Protein AF-A0A0D9ZX09-F1 (afdb_monomer)

Structure (mmCIF, N/CA/C/O backbone):
data_AF-A0A0D9ZX09-F1
#
_entry.id   AF-A0A0D9ZX09-F1
#
loop_
_atom_site.group_PDB
_atom_site.id
_atom_site.type_symbol
_atom_site.label_atom_id
_atom_site.label_alt_id
_atom_site.label_comp_id
_atom_site.label_asym_id
_atom_site.label_entity_id
_atom_site.label_seq_id
_atom_site.pdbx_PDB_ins_code
_atom_site.Cartn_x
_atom_site.Cartn_y
_atom_site.Cartn_z
_atom_site.occupancy
_atom_site.B_iso_or_equiv
_atom_site.auth_seq_id
_atom_site.auth_comp_id
_atom_site.auth_asym_id
_atom_site.auth_atom_id
_atom_site.pdbx_PDB_model_num
ATOM 1 N N . MET A 1 1 ? -7.586 -0.589 97.002 1.00 37.19 1 MET A N 1
ATOM 2 C CA . MET A 1 1 ? -7.576 -1.689 96.015 1.00 37.19 1 MET A CA 1
ATOM 3 C C . MET A 1 1 ? -9.014 -2.002 95.659 1.00 37.19 1 MET A C 1
ATOM 5 O O . MET A 1 1 ? -9.739 -2.588 96.456 1.00 37.19 1 MET A O 1
ATOM 9 N N . ASP A 1 2 ? -9.414 -1.482 94.508 1.00 42.62 2 ASP A N 1
ATOM 10 C CA . ASP A 1 2 ? -10.769 -1.413 93.976 1.00 42.62 2 ASP A CA 1
ATOM 11 C C . ASP A 1 2 ? -11.364 -2.776 93.611 1.00 42.62 2 ASP A C 1
ATOM 13 O O . ASP A 1 2 ? -10.710 -3.622 93.003 1.00 42.62 2 ASP A O 1
ATOM 17 N N . LYS A 1 3 ? -12.649 -2.958 93.926 1.00 41.53 3 LYS A N 1
ATOM 18 C CA . LYS A 1 3 ? -13.499 -4.008 93.354 1.00 41.53 3 LYS A CA 1
ATOM 19 C C . LYS A 1 3 ? -14.731 -3.358 92.722 1.00 41.53 3 LYS A C 1
ATOM 21 O O . LYS A 1 3 ? -15.773 -3.236 93.357 1.00 41.53 3 LYS A O 1
ATOM 26 N N . LEU A 1 4 ? -14.610 -2.964 91.456 1.00 42.75 4 LEU A N 1
ATOM 27 C CA . LEU A 1 4 ? -15.751 -2.734 90.567 1.00 42.75 4 LEU A CA 1
ATOM 28 C C . LEU A 1 4 ? -16.219 -4.099 90.046 1.00 42.75 4 LEU A C 1
ATOM 30 O O . LEU A 1 4 ? -15.660 -4.635 89.092 1.00 42.75 4 LEU A O 1
ATOM 34 N N . GLN A 1 5 ? -17.222 -4.692 90.697 1.00 43.47 5 GLN A N 1
ATOM 35 C CA . GLN A 1 5 ? -17.946 -5.825 90.121 1.00 43.47 5 GLN A CA 1
ATOM 36 C C . GLN A 1 5 ? -19.036 -5.308 89.181 1.00 43.47 5 GLN A C 1
ATOM 38 O O . GLN A 1 5 ? -20.040 -4.739 89.609 1.00 43.47 5 GLN A O 1
ATOM 43 N N . VAL A 1 6 ? -18.817 -5.530 87.885 1.00 47.19 6 VAL A N 1
ATOM 44 C CA . VAL A 1 6 ? -19.802 -5.349 86.818 1.00 47.19 6 VAL A CA 1
ATOM 45 C C . VAL A 1 6 ? -20.937 -6.347 87.048 1.00 47.19 6 VAL A C 1
ATOM 47 O O . VAL A 1 6 ? -20.773 -7.558 86.909 1.00 47.19 6 VAL A O 1
ATOM 50 N N . LYS A 1 7 ? -22.086 -5.814 87.461 1.00 48.25 7 LYS A N 1
ATOM 51 C CA . LYS A 1 7 ? -23.339 -6.540 87.670 1.00 48.25 7 LYS A CA 1
ATOM 52 C C . LYS A 1 7 ? -23.818 -7.074 86.317 1.00 48.25 7 LYS A C 1
ATOM 54 O O . LYS A 1 7 ? -23.968 -6.304 85.370 1.00 48.25 7 LYS A O 1
ATOM 59 N N . GLY A 1 8 ? -24.018 -8.388 86.235 1.00 49.16 8 GLY A N 1
ATOM 60 C CA . GLY A 1 8 ? -24.456 -9.082 85.027 1.00 49.16 8 GLY A CA 1
ATOM 61 C C . GLY A 1 8 ? -25.730 -8.475 84.439 1.00 49.16 8 GLY A C 1
ATOM 62 O O . GLY A 1 8 ? -26.740 -8.321 85.127 1.00 49.16 8 GLY A O 1
ATOM 63 N N . LEU A 1 9 ? -25.669 -8.135 83.151 1.00 47.84 9 LEU A N 1
ATOM 64 C CA . LEU A 1 9 ? -26.830 -7.782 82.344 1.00 47.84 9 LEU A CA 1
ATOM 65 C C . LEU A 1 9 ? -27.690 -9.038 82.168 1.00 47.84 9 LEU A C 1
ATOM 67 O O . LEU A 1 9 ? -27.346 -9.952 81.421 1.00 47.84 9 LEU A O 1
ATOM 71 N N . ASN A 1 10 ? -28.794 -9.081 82.912 1.00 49.94 10 ASN A N 1
ATOM 72 C CA . ASN A 1 10 ? -29.813 -10.121 82.835 1.00 49.94 10 ASN A CA 1
ATOM 73 C C . ASN A 1 10 ? -30.304 -10.315 81.392 1.00 49.94 10 ASN A C 1
ATOM 75 O O . ASN A 1 10 ? -30.719 -9.364 80.728 1.00 49.94 10 ASN A O 1
ATOM 79 N N . HIS A 1 11 ? -30.344 -11.574 80.952 1.00 50.34 11 HIS A N 1
ATOM 80 C CA . HIS A 1 11 ? -30.822 -12.004 79.632 1.00 50.34 11 HIS A CA 1
ATOM 81 C C . HIS A 1 11 ? -32.266 -11.544 79.323 1.00 50.34 11 HIS A C 1
ATOM 83 O O . HIS A 1 11 ? -32.613 -11.339 78.165 1.00 50.34 11 HIS A O 1
ATOM 89 N N . GLY A 1 12 ? -33.084 -11.280 80.351 1.00 50.56 12 GLY A N 1
ATOM 90 C CA . GLY A 1 12 ? -34.458 -10.780 80.201 1.00 50.56 12 GLY A CA 1
ATOM 91 C C . GLY A 1 12 ? -34.588 -9.311 79.770 1.00 50.56 12 GLY A C 1
ATOM 92 O O . GLY A 1 12 ? -35.618 -8.930 79.226 1.00 50.56 12 GLY A O 1
ATOM 93 N N . GLY A 1 13 ? -33.559 -8.475 79.956 1.00 50.00 13 GLY A N 1
ATOM 94 C CA . GLY A 1 13 ? -33.614 -7.063 79.542 1.00 50.00 13 GLY A CA 1
ATOM 95 C C . GLY A 1 13 ? -33.462 -6.861 78.030 1.00 50.00 13 GLY A C 1
ATOM 96 O O . GLY A 1 13 ? -34.007 -5.915 77.467 1.00 50.00 13 GLY A O 1
ATOM 97 N N . ILE A 1 14 ? -32.749 -7.774 77.364 1.00 53.91 14 ILE A N 1
ATOM 98 C CA . ILE A 1 14 ? -32.480 -7.713 75.919 1.00 53.91 14 ILE A CA 1
ATOM 99 C C . ILE A 1 14 ? -33.697 -8.204 75.119 1.00 53.91 14 ILE A C 1
ATOM 101 O O . ILE A 1 14 ? -33.999 -7.647 74.065 1.00 53.91 14 ILE A O 1
ATOM 105 N N . GLU A 1 15 ? -34.432 -9.191 75.638 1.00 51.75 15 GLU A N 1
ATOM 106 C CA . GLU A 1 15 ? -35.683 -9.687 75.044 1.00 51.75 15 GLU A CA 1
ATOM 107 C C . GLU A 1 15 ? -36.818 -8.652 75.159 1.00 51.75 15 GLU A C 1
ATOM 109 O O . GLU A 1 15 ? -37.451 -8.335 74.154 1.00 51.75 15 GLU A O 1
ATOM 114 N N . SER A 1 16 ? -37.000 -8.003 76.319 1.00 55.34 16 SER A N 1
ATOM 115 C CA . SER A 1 16 ? -38.011 -6.937 76.461 1.00 55.34 16 SER A CA 1
ATOM 116 C C . SER A 1 16 ? -37.705 -5.691 75.620 1.00 55.34 16 SER A C 1
ATOM 118 O O . SER A 1 16 ? -38.622 -5.077 75.076 1.00 55.34 16 SER A O 1
ATOM 120 N N . ALA A 1 17 ? -36.428 -5.324 75.452 1.00 55.75 17 ALA A N 1
ATOM 121 C CA . ALA A 1 17 ? -36.039 -4.219 74.570 1.00 55.75 17 ALA A CA 1
ATOM 122 C C . ALA A 1 17 ? -36.256 -4.554 73.081 1.00 55.75 17 ALA A C 1
ATOM 124 O O . ALA A 1 17 ? -36.675 -3.690 72.310 1.00 55.75 17 ALA A O 1
ATOM 125 N N . LYS A 1 18 ? -36.031 -5.813 72.674 1.00 55.97 18 LYS A N 1
ATOM 126 C CA . LYS A 1 18 ? -36.365 -6.302 71.326 1.00 55.97 18 LYS A CA 1
ATOM 127 C C . LYS A 1 18 ? -37.870 -6.304 71.070 1.00 55.97 18 LYS A C 1
ATOM 129 O O . LYS A 1 18 ? -38.286 -5.919 69.981 1.00 55.97 18 LYS A O 1
ATOM 134 N N . GLN A 1 19 ? -38.677 -6.696 72.054 1.00 59.50 19 GLN A N 1
ATOM 135 C CA . GLN A 1 19 ? -40.132 -6.754 71.916 1.00 59.50 19 GLN A CA 1
ATOM 136 C C . GLN A 1 19 ? -40.760 -5.351 71.837 1.00 59.50 19 GLN A C 1
ATOM 138 O O . GLN A 1 19 ? -41.575 -5.105 70.951 1.00 59.50 19 GLN A O 1
ATOM 143 N N . ALA A 1 20 ? -40.271 -4.386 72.625 1.00 57.66 20 ALA A N 1
ATOM 144 C CA . ALA A 1 20 ? -40.688 -2.980 72.536 1.00 57.66 20 ALA A CA 1
ATOM 145 C C . ALA A 1 20 ? -40.271 -2.295 71.211 1.00 57.66 20 ALA A C 1
ATOM 147 O O . ALA A 1 20 ? -40.995 -1.457 70.667 1.00 57.66 20 ALA A O 1
ATOM 148 N N . LEU A 1 21 ? -39.120 -2.670 70.639 1.00 53.69 21 LEU A N 1
ATOM 149 C CA . LEU A 1 21 ? -38.695 -2.202 69.310 1.00 53.69 21 LEU A CA 1
ATOM 150 C C . LEU A 1 21 ? -39.491 -2.843 68.160 1.00 53.69 21 LEU A C 1
ATOM 152 O O . LEU A 1 21 ? -39.609 -2.243 67.093 1.00 53.69 21 LEU A O 1
ATOM 156 N N . ASN A 1 22 ? -40.052 -4.035 68.372 1.00 54.41 22 ASN A N 1
ATOM 157 C CA . ASN A 1 22 ? -40.894 -4.718 67.390 1.00 54.41 22 ASN A CA 1
ATOM 158 C C . ASN A 1 22 ? -42.343 -4.188 67.404 1.00 54.41 22 ASN A C 1
ATOM 160 O O . ASN A 1 22 ? -42.965 -4.082 66.351 1.00 54.41 22 ASN A O 1
ATOM 164 N N . GLU A 1 23 ? -42.859 -3.796 68.576 1.00 56.72 23 GLU A N 1
ATOM 165 C CA . GLU A 1 23 ? -44.207 -3.222 68.742 1.00 56.72 23 GLU A CA 1
ATOM 166 C C . GLU A 1 23 ? -44.304 -1.739 68.350 1.00 56.72 23 GLU A C 1
ATOM 168 O O . GLU A 1 23 ? -45.370 -1.273 67.959 1.00 56.72 23 GLU A O 1
ATOM 173 N N . SER A 1 24 ? -43.197 -0.991 68.383 1.00 59.75 24 SER A N 1
ATOM 174 C CA . SER A 1 24 ? -43.194 0.451 68.086 1.00 59.75 24 SER A CA 1
ATOM 175 C C . SER A 1 24 ? -43.357 0.804 66.599 1.00 59.75 24 SER A C 1
ATOM 177 O O . SER A 1 24 ? -43.343 1.981 66.250 1.00 59.75 24 SER A O 1
ATOM 179 N N . GLY A 1 25 ? -43.494 -0.175 65.695 1.00 59.91 25 GLY A N 1
ATOM 180 C CA . GLY A 1 25 ? -43.680 0.053 64.251 1.00 59.91 25 GLY A CA 1
ATOM 181 C C . GLY A 1 25 ? -42.451 0.624 63.524 1.00 59.91 25 GLY A C 1
ATOM 182 O O . GLY A 1 25 ? -42.341 0.494 62.306 1.00 59.91 25 GLY A O 1
ATOM 183 N N . VAL A 1 26 ? -41.473 1.153 64.266 1.00 61.72 26 VAL A N 1
ATOM 184 C CA . VAL A 1 26 ? -40.233 1.767 63.768 1.00 61.72 26 VAL A CA 1
ATOM 185 C C . VAL A 1 26 ? -39.399 0.776 62.955 1.00 61.72 26 VAL A C 1
ATOM 187 O O . VAL A 1 26 ? -38.804 1.145 61.946 1.00 61.72 26 VAL A O 1
ATOM 190 N N . PHE A 1 27 ? -39.382 -0.506 63.335 1.00 58.38 27 PHE A N 1
ATOM 191 C CA . PHE A 1 27 ? -38.674 -1.534 62.567 1.00 58.38 27 PHE A CA 1
ATOM 192 C C . PHE A 1 27 ? -39.329 -1.792 61.202 1.00 58.38 27 PHE A C 1
ATOM 194 O O . PHE A 1 27 ? -38.632 -2.003 60.209 1.00 58.38 27 PHE A O 1
ATOM 201 N N . LEU A 1 28 ? -40.663 -1.740 61.130 1.00 59.84 28 LEU A N 1
ATOM 202 C CA . LEU A 1 28 ? -41.409 -1.907 59.884 1.00 59.84 28 LEU A CA 1
ATOM 203 C C . LEU A 1 28 ? -41.271 -0.666 58.989 1.00 59.84 28 LEU A C 1
ATOM 205 O O . LEU A 1 28 ? -41.074 -0.813 57.784 1.00 59.84 28 LEU A O 1
ATOM 209 N N . GLU A 1 29 ? -41.272 0.537 59.572 1.00 65.06 29 GLU A N 1
ATOM 210 C CA . GLU A 1 29 ? -40.985 1.785 58.854 1.00 65.06 29 GLU A CA 1
ATOM 211 C C . GLU A 1 29 ? -39.554 1.836 58.320 1.00 65.06 29 GLU A C 1
ATOM 213 O O . GLU A 1 29 ? -39.359 2.151 57.150 1.00 65.06 29 GLU A O 1
ATOM 218 N N . LEU A 1 30 ? -38.552 1.452 59.115 1.00 61.25 30 LEU A N 1
ATOM 219 C CA . LEU A 1 30 ? -37.161 1.378 58.658 1.00 61.25 30 LEU A CA 1
ATOM 220 C C . LEU A 1 30 ? -36.999 0.359 57.525 1.00 61.25 30 LEU A C 1
ATOM 222 O O . LEU A 1 30 ? -36.297 0.622 56.548 1.00 61.25 30 LEU A O 1
ATOM 226 N N . LYS A 1 31 ? -37.678 -0.790 57.610 1.00 66.81 31 LYS A N 1
ATOM 227 C CA . LYS A 1 31 ? -37.649 -1.824 56.566 1.00 66.81 31 LYS A CA 1
ATOM 228 C C . LYS A 1 31 ? -38.368 -1.367 55.289 1.00 66.81 31 LYS A C 1
ATOM 230 O O . LYS A 1 31 ? -37.868 -1.625 54.195 1.00 66.81 31 LYS A O 1
ATOM 235 N N . ASN A 1 32 ? -39.483 -0.646 55.409 1.00 69.88 32 ASN A N 1
ATOM 236 C CA . ASN A 1 32 ? -40.203 -0.053 54.278 1.00 69.88 32 ASN A CA 1
ATOM 237 C C . ASN A 1 32 ? -39.438 1.113 53.645 1.00 69.88 32 ASN A C 1
ATOM 239 O O . ASN A 1 32 ? -39.351 1.176 52.422 1.00 69.88 32 ASN A O 1
ATOM 243 N N . ALA A 1 33 ? -38.811 1.980 54.441 1.00 63.50 33 ALA A N 1
ATOM 244 C CA . ALA A 1 33 ? -37.951 3.057 53.959 1.00 63.50 33 ALA A CA 1
ATOM 245 C C . ALA A 1 33 ? -36.731 2.498 53.208 1.00 63.50 33 ALA A C 1
ATOM 247 O O . ALA A 1 33 ? -36.421 2.953 52.107 1.00 63.50 33 ALA A O 1
ATOM 248 N N . LEU A 1 34 ? -36.095 1.445 53.738 1.00 61.50 34 LEU A N 1
ATOM 249 C CA . LEU A 1 34 ? -34.995 0.748 53.067 1.00 61.50 34 LEU A CA 1
ATOM 250 C C . LEU A 1 34 ? -35.451 0.078 51.757 1.00 61.50 34 LEU A C 1
ATOM 252 O O . LEU A 1 34 ? -34.730 0.118 50.758 1.00 61.50 34 LEU A O 1
ATOM 256 N N . ASN A 1 35 ? -36.656 -0.499 51.731 1.00 61.09 35 ASN A N 1
ATOM 257 C CA . ASN A 1 35 ? -37.248 -1.087 50.526 1.00 61.09 35 ASN A CA 1
ATOM 258 C C . ASN A 1 35 ? -37.715 -0.044 49.498 1.00 61.09 35 ASN A C 1
ATOM 260 O O . ASN A 1 35 ? -37.664 -0.343 48.311 1.00 61.09 35 ASN A O 1
ATOM 264 N N . LEU A 1 36 ? -38.107 1.170 49.902 1.00 62.12 36 LEU A N 1
ATOM 265 C CA . LEU A 1 36 ? -38.391 2.283 48.983 1.00 62.12 36 LEU A CA 1
ATOM 266 C C . LEU A 1 36 ? -37.107 2.877 48.389 1.00 62.12 36 LEU A C 1
ATOM 268 O O . LEU A 1 36 ? -37.083 3.278 47.227 1.00 62.12 36 LEU A O 1
ATOM 272 N N 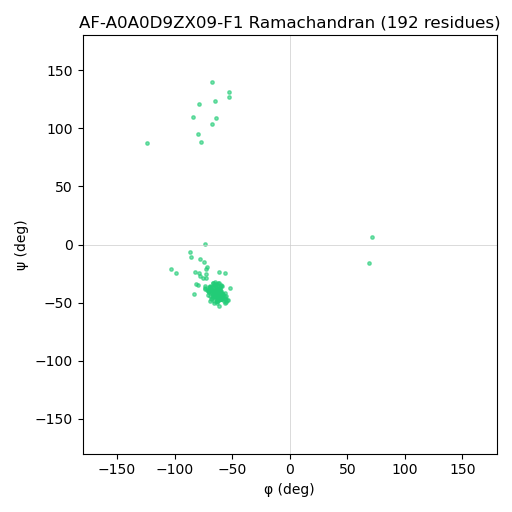. TRP A 1 37 ? -36.024 2.920 49.169 1.00 53.50 37 TRP A N 1
ATOM 273 C CA . TRP A 1 37 ? -34.737 3.457 48.723 1.00 53.50 37 TRP A CA 1
ATOM 274 C C . TRP A 1 37 ? -33.946 2.487 47.837 1.00 53.50 37 TRP A C 1
ATOM 276 O O . TRP A 1 37 ? -33.177 2.933 46.982 1.00 53.50 37 TRP A O 1
ATOM 286 N N . ARG A 1 38 ? -34.136 1.168 47.986 1.00 54.81 38 ARG A N 1
ATOM 287 C CA . ARG A 1 38 ? -33.474 0.138 4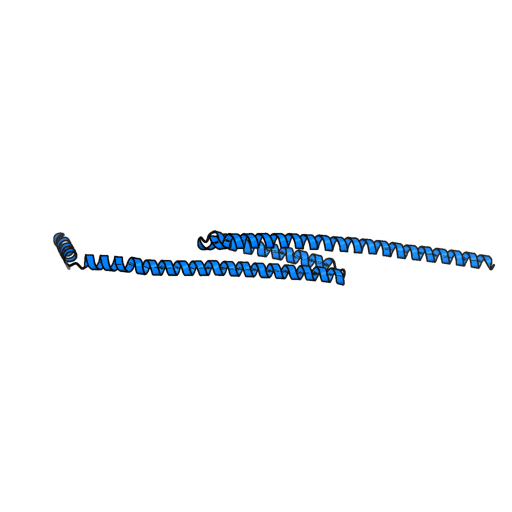7.159 1.00 54.81 38 ARG A CA 1
ATOM 288 C C . ARG A 1 38 ? -33.715 0.310 45.648 1.00 54.81 38 ARG A C 1
ATOM 290 O O . ARG A 1 38 ? -32.729 0.340 44.923 1.00 54.81 38 ARG A O 1
ATOM 297 N N . PRO A 1 39 ? -34.950 0.479 45.143 1.00 60.53 39 PRO A N 1
ATOM 298 C CA . PRO A 1 39 ? -35.209 0.738 43.727 1.00 60.53 39 PRO A CA 1
ATOM 299 C C . PRO A 1 39 ? -34.598 2.051 43.238 1.00 60.53 39 PRO A C 1
ATOM 301 O O . PRO A 1 39 ? -34.02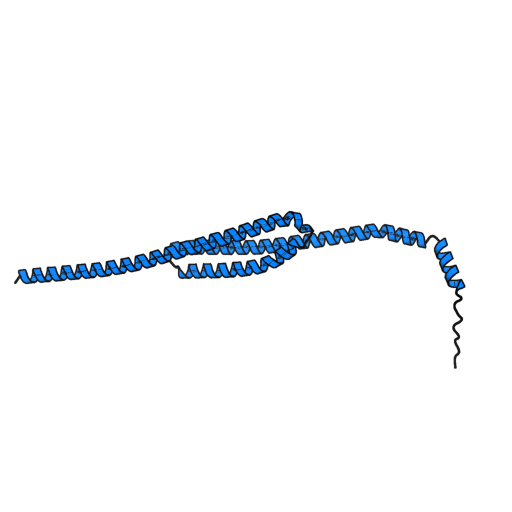5 2.093 42.160 1.00 60.53 39 PRO A O 1
ATOM 304 N N . LEU A 1 40 ? -34.664 3.121 44.036 1.00 55.00 40 LEU A N 1
ATOM 305 C CA . LEU A 1 40 ? -34.132 4.440 43.669 1.00 55.00 40 LEU A CA 1
ATOM 306 C C . LEU A 1 40 ? -32.600 4.443 43.561 1.00 55.00 40 LEU A C 1
ATOM 308 O O . LEU A 1 40 ? -32.034 5.006 42.623 1.00 55.00 40 LEU A O 1
ATOM 312 N N . THR A 1 41 ? -31.923 3.779 44.497 1.00 57.47 41 THR A N 1
ATOM 313 C CA . THR A 1 41 ? -30.465 3.587 44.471 1.00 57.47 41 THR A CA 1
ATOM 314 C C . THR A 1 41 ? -30.042 2.599 43.388 1.00 57.47 41 THR A C 1
ATOM 316 O O . THR A 1 41 ? -29.085 2.872 42.672 1.00 57.47 41 THR A O 1
ATOM 319 N N . PHE A 1 42 ? -30.792 1.516 43.179 1.00 61.12 42 PHE A N 1
ATOM 320 C CA . PHE A 1 42 ? -30.565 0.566 42.090 1.00 61.12 42 PHE A CA 1
ATOM 321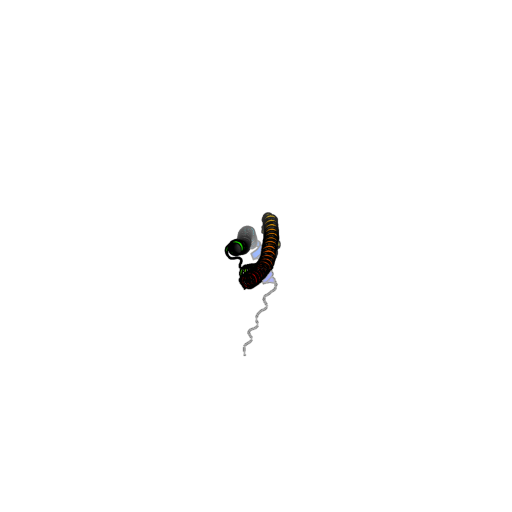 C C . PHE A 1 42 ? -30.740 1.217 40.709 1.00 61.12 42 PHE A C 1
ATOM 323 O O . PHE A 1 42 ? -29.875 1.060 39.853 1.00 61.12 42 PHE A O 1
ATOM 330 N N . CYS A 1 43 ? -31.783 2.026 40.498 1.00 59.25 43 CYS A N 1
ATOM 331 C CA . CYS A 1 43 ? -31.997 2.788 39.262 1.00 59.25 43 CYS A CA 1
ATOM 332 C C . CYS A 1 43 ? -30.886 3.825 39.019 1.00 59.25 43 CYS A C 1
ATOM 334 O O . CYS A 1 43 ? -30.407 3.964 37.896 1.00 59.25 43 CYS A O 1
ATOM 336 N N . ARG A 1 44 ? -30.413 4.525 40.063 1.00 59.31 44 ARG A N 1
ATOM 337 C CA . ARG A 1 44 ? -29.272 5.453 39.937 1.00 59.31 44 ARG A CA 1
ATOM 338 C C . ARG A 1 44 ? -27.963 4.731 39.621 1.00 59.31 44 ARG A C 1
ATOM 340 O O . ARG A 1 44 ? -27.219 5.181 38.752 1.00 59.31 44 ARG A O 1
ATOM 347 N N . LEU A 1 45 ? -27.681 3.615 40.289 1.00 60.12 45 LEU A N 1
ATOM 348 C CA . LEU A 1 45 ? -26.464 2.830 40.067 1.00 60.12 45 LEU A CA 1
ATOM 349 C C . LEU A 1 45 ? -26.454 2.198 38.671 1.00 60.12 45 LEU A C 1
ATOM 351 O O . LEU A 1 45 ? -25.467 2.330 37.955 1.00 60.12 45 LEU A O 1
ATOM 355 N N . THR A 1 46 ? -27.563 1.597 38.238 1.00 67.12 46 THR A N 1
ATOM 356 C CA . THR A 1 46 ? -27.694 1.007 36.893 1.00 67.12 46 THR A CA 1
ATOM 357 C C . THR A 1 46 ? -27.598 2.056 35.785 1.00 67.12 46 THR A C 1
ATOM 359 O O . THR A 1 46 ? -26.881 1.835 34.811 1.00 67.12 46 THR A O 1
ATOM 362 N N . SER A 1 47 ? -28.216 3.231 35.957 1.00 68.88 47 SER A N 1
ATOM 363 C CA . SER A 1 47 ? -28.085 4.347 35.010 1.00 68.88 47 SER A CA 1
ATOM 364 C C . SER A 1 47 ? -26.648 4.872 34.917 1.00 68.88 47 SER A C 1
ATOM 366 O O . SER A 1 47 ? -26.182 5.198 33.826 1.00 68.88 47 SER A O 1
ATOM 368 N N . THR A 1 48 ? -25.933 4.944 36.043 1.00 66.69 48 THR A N 1
ATOM 369 C CA . THR A 1 48 ? -24.538 5.413 36.074 1.00 66.69 48 THR A CA 1
ATOM 370 C C . THR A 1 48 ? -23.602 4.390 35.428 1.00 66.69 48 THR A C 1
ATOM 372 O O . THR A 1 48 ? -22.759 4.755 34.614 1.00 66.69 48 THR A O 1
ATOM 375 N N . ILE A 1 49 ? -23.788 3.099 35.724 1.00 73.06 49 ILE A N 1
ATOM 376 C CA . ILE A 1 49 ? -23.025 2.002 35.111 1.00 73.06 49 ILE A CA 1
ATOM 377 C C . ILE A 1 49 ? -23.242 1.977 33.593 1.00 73.06 49 ILE A C 1
ATOM 379 O O . ILE A 1 49 ? -22.277 1.874 32.841 1.00 73.06 49 ILE A O 1
ATOM 383 N N . TYR A 1 50 ? -24.484 2.129 33.126 1.00 71.69 50 TYR A N 1
ATOM 384 C CA . TYR A 1 50 ? -24.793 2.151 31.696 1.00 71.69 50 TYR A CA 1
ATOM 385 C C . TYR A 1 50 ? -24.107 3.313 30.966 1.00 71.69 50 TYR A C 1
ATOM 387 O O . TYR A 1 50 ? -23.537 3.110 29.894 1.00 71.69 50 TYR A O 1
ATOM 395 N N . PHE A 1 51 ? -24.123 4.512 31.559 1.00 74.88 51 PHE A N 1
ATOM 396 C CA . PHE A 1 51 ? -23.434 5.685 31.019 1.00 74.88 51 PHE A CA 1
ATOM 397 C C . PHE A 1 51 ? -21.918 5.473 30.944 1.00 74.88 51 PHE A C 1
ATOM 399 O O . PHE A 1 51 ? -21.313 5.744 29.910 1.00 74.88 51 PHE A O 1
ATOM 406 N N . ILE A 1 52 ? -21.309 4.933 32.006 1.00 75.06 52 ILE A N 1
ATOM 407 C CA . ILE A 1 52 ? -19.871 4.633 32.035 1.00 75.06 52 ILE A CA 1
ATOM 408 C C . ILE A 1 52 ? -19.501 3.641 30.925 1.00 75.06 52 ILE A C 1
ATOM 410 O O . ILE A 1 52 ? -18.545 3.882 30.188 1.00 75.06 52 ILE A O 1
ATOM 414 N N . LEU A 1 53 ? -20.266 2.559 30.765 1.00 75.06 53 LEU A N 1
ATOM 415 C CA . LEU A 1 53 ? -20.019 1.563 29.719 1.00 75.06 53 LEU A CA 1
ATOM 416 C C . LEU A 1 53 ? -20.178 2.160 28.307 1.00 75.06 53 LEU A C 1
ATOM 418 O O . LEU A 1 53 ? -19.345 1.903 27.437 1.00 75.06 53 LEU A O 1
ATOM 422 N N . PHE A 1 54 ? -21.179 3.022 28.093 1.00 77.19 54 PHE A N 1
ATOM 423 C CA . PHE A 1 54 ? -21.393 3.683 26.802 1.00 77.19 54 PHE A CA 1
ATOM 424 C C . PHE A 1 54 ? -20.213 4.592 26.434 1.00 77.19 54 PHE A C 1
ATOM 426 O O . PHE A 1 54 ? -19.700 4.532 25.315 1.00 77.19 54 PHE A O 1
ATOM 433 N N . VAL A 1 55 ? -19.733 5.385 27.397 1.00 83.69 55 VAL A N 1
ATOM 434 C CA . VAL A 1 55 ? -18.555 6.247 27.222 1.00 83.69 55 VAL A CA 1
ATOM 435 C C . VAL A 1 55 ? -17.305 5.416 26.909 1.00 83.69 55 VAL A C 1
ATOM 437 O O . VAL A 1 55 ? -16.513 5.807 26.050 1.00 83.69 55 VAL A O 1
ATOM 440 N N . GLN A 1 56 ? -17.137 4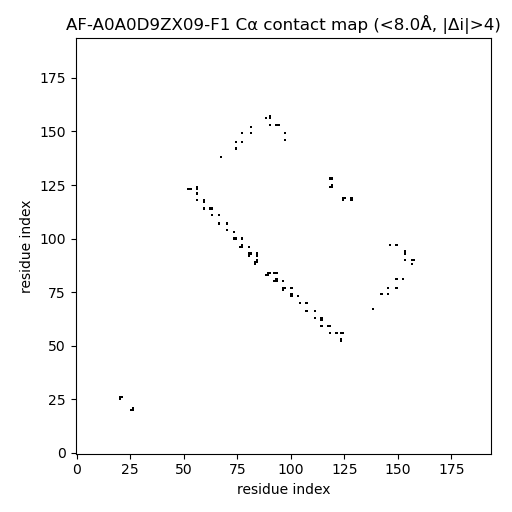.248 27.539 1.00 82.69 56 GLN A N 1
ATOM 441 C CA . GLN A 1 56 ? -16.025 3.343 27.229 1.00 82.69 56 GLN A CA 1
ATOM 442 C C . GLN A 1 56 ? -16.087 2.817 25.791 1.00 82.69 56 GLN A C 1
ATOM 444 O O . GLN A 1 56 ? -15.092 2.900 25.070 1.00 82.69 56 GLN A O 1
ATOM 449 N N . VAL A 1 57 ? -17.247 2.322 25.349 1.00 84.69 57 VAL A N 1
ATOM 450 C CA . VAL A 1 57 ? -17.434 1.835 23.971 1.00 84.69 57 VAL A CA 1
ATOM 451 C C . VAL A 1 57 ? -17.163 2.951 22.960 1.00 84.69 57 VAL A C 1
ATOM 453 O O . VAL A 1 57 ? -16.441 2.737 21.986 1.00 84.69 57 VAL A O 1
ATOM 456 N N . GLN A 1 58 ? -17.666 4.161 23.217 1.00 86.00 58 GLN A N 1
ATOM 457 C CA . GLN A 1 58 ? -17.416 5.325 22.370 1.00 86.00 58 GLN A CA 1
ATOM 458 C C . GLN A 1 58 ? -15.921 5.670 22.286 1.00 86.00 58 GLN A C 1
ATOM 460 O O . GLN A 1 58 ? -15.411 5.917 21.193 1.00 86.00 58 GLN A O 1
ATOM 465 N N . SER A 1 59 ? -15.204 5.646 23.413 1.00 89.31 59 SER A N 1
ATOM 466 C CA . SER A 1 59 ? -13.762 5.911 23.447 1.00 89.31 59 SER A CA 1
ATOM 467 C C . SER A 1 59 ? -12.964 4.886 22.634 1.00 89.31 59 SER A C 1
ATOM 469 O O . SER A 1 59 ? -12.063 5.260 21.883 1.00 89.31 59 SER A O 1
ATOM 471 N N . ILE A 1 60 ? -13.315 3.599 22.724 1.00 88.44 60 ILE A N 1
ATOM 472 C CA . ILE A 1 60 ? -12.657 2.540 21.944 1.00 88.44 60 ILE A CA 1
ATOM 473 C C . ILE A 1 60 ? -12.887 2.756 20.443 1.00 88.44 60 ILE A C 1
ATOM 475 O O . ILE A 1 60 ? -11.947 2.662 19.656 1.00 88.44 60 ILE A O 1
ATOM 479 N N . ILE A 1 61 ? -14.111 3.104 20.036 1.00 88.25 61 ILE A N 1
ATOM 480 C CA . ILE A 1 61 ? -14.435 3.385 18.629 1.00 88.25 61 ILE A CA 1
ATOM 481 C C . ILE A 1 61 ? -13.634 4.580 18.103 1.00 88.25 61 ILE A C 1
ATOM 483 O O . ILE A 1 61 ? -13.120 4.523 16.988 1.00 88.25 61 ILE A O 1
ATOM 487 N N . GLN A 1 62 ? -13.477 5.640 18.899 1.00 89.81 62 GLN A N 1
ATOM 488 C CA . GLN A 1 62 ? -12.662 6.798 18.518 1.00 89.81 62 GLN A CA 1
ATOM 489 C C . GLN A 1 62 ? -11.187 6.429 18.322 1.00 89.81 62 GLN A C 1
ATOM 491 O O . GLN A 1 62 ? -10.552 6.911 17.385 1.00 89.81 62 GLN A O 1
ATOM 496 N N . GLN A 1 63 ? -10.645 5.545 19.161 1.00 92.25 63 GLN A N 1
ATOM 497 C CA . GLN A 1 63 ? -9.277 5.048 18.997 1.00 92.25 63 GLN A CA 1
ATOM 498 C C . GLN A 1 63 ? -9.129 4.199 17.729 1.00 92.25 63 GLN A C 1
ATOM 500 O O . GLN A 1 63 ? -8.183 4.395 16.968 1.00 92.25 63 GLN A O 1
ATOM 505 N N . ILE A 1 64 ? -10.095 3.320 17.441 1.00 90.25 64 ILE A N 1
ATOM 506 C CA . ILE A 1 64 ? -10.128 2.553 16.185 1.00 90.25 64 ILE A CA 1
ATOM 507 C C . ILE A 1 64 ? -10.181 3.507 14.985 1.00 90.25 64 ILE A C 1
ATOM 509 O O . ILE A 1 64 ? -9.414 3.351 14.040 1.00 90.25 64 ILE A O 1
ATOM 513 N N . GLN A 1 65 ? -11.025 4.539 15.032 1.00 88.88 65 GLN A N 1
ATOM 514 C CA . GLN A 1 65 ? -11.098 5.549 13.977 1.00 88.88 65 GLN A CA 1
ATOM 515 C C . GLN A 1 65 ? -9.758 6.275 13.780 1.00 88.88 65 GLN A C 1
ATOM 517 O O . GLN A 1 65 ? -9.340 6.497 12.644 1.00 88.88 65 GLN A O 1
ATOM 522 N N . ALA A 1 66 ? -9.061 6.623 14.865 1.00 93.50 66 ALA A N 1
ATOM 523 C CA . ALA A 1 66 ? -7.744 7.248 14.787 1.00 93.50 66 ALA A CA 1
ATOM 524 C C . ALA A 1 66 ? -6.712 6.333 14.106 1.00 93.50 66 ALA A C 1
ATOM 526 O O . ALA A 1 66 ? -5.950 6.809 13.266 1.00 93.50 66 ALA A O 1
ATOM 527 N N . ILE A 1 67 ? -6.729 5.030 14.405 1.00 92.25 67 ILE A N 1
ATOM 528 C CA . ILE A 1 67 ? -5.886 4.032 13.728 1.00 92.25 67 ILE A CA 1
ATOM 529 C C . ILE A 1 67 ? -6.198 3.987 12.228 1.00 92.25 67 ILE A C 1
ATOM 531 O O . ILE A 1 67 ? -5.283 4.056 11.412 1.00 92.25 67 ILE A O 1
ATOM 535 N N . PHE A 1 68 ? -7.477 3.943 11.848 1.00 88.62 68 PHE A N 1
ATOM 536 C CA . PHE A 1 68 ? -7.879 3.922 10.437 1.00 88.62 68 PHE A CA 1
ATOM 537 C C . PHE A 1 68 ? -7.428 5.179 9.690 1.00 88.62 68 PHE A C 1
ATOM 539 O O . PHE A 1 68 ? -6.908 5.083 8.583 1.00 88.62 68 PHE A O 1
ATOM 546 N N . ASN A 1 69 ? -7.546 6.355 10.307 1.00 92.81 69 ASN A N 1
ATOM 547 C CA . ASN A 1 69 ? -7.040 7.594 9.715 1.00 92.81 69 ASN A CA 1
ATOM 548 C C . ASN A 1 69 ? -5.523 7.539 9.476 1.00 92.81 69 ASN A C 1
ATOM 550 O O . ASN A 1 69 ? -5.036 8.046 8.466 1.00 92.81 69 ASN A O 1
ATOM 554 N N . GLN A 1 70 ? -4.768 6.904 10.377 1.00 93.81 70 GLN A N 1
ATOM 555 C CA . GLN A 1 70 ? -3.333 6.698 10.181 1.00 93.81 70 GLN A CA 1
ATOM 556 C C . GLN A 1 70 ? -3.036 5.707 9.051 1.00 93.81 70 GLN A C 1
ATOM 558 O O . GLN A 1 70 ? -2.086 5.933 8.297 1.00 93.81 70 GLN A O 1
ATOM 563 N N . CYS A 1 71 ? -3.845 4.654 8.894 1.00 89.88 71 CYS A N 1
ATOM 564 C CA . CYS A 1 71 ? -3.728 3.743 7.757 1.00 89.88 71 CYS A CA 1
ATOM 565 C C . CYS A 1 71 ? -3.983 4.464 6.427 1.00 89.88 71 CYS A C 1
ATOM 567 O O . CYS A 1 71 ? -3.172 4.360 5.508 1.00 89.88 71 CYS A O 1
ATOM 569 N N . LEU A 1 72 ? -5.051 5.264 6.347 1.00 87.94 72 LEU A N 1
ATOM 570 C CA . LEU A 1 72 ? -5.371 6.065 5.162 1.00 87.94 72 LEU A CA 1
ATOM 571 C C . LEU A 1 72 ? -4.238 7.039 4.816 1.00 87.94 72 LEU A C 1
ATOM 573 O O . LEU A 1 72 ? -3.809 7.104 3.668 1.00 87.94 72 LEU A O 1
ATOM 577 N N . ALA A 1 73 ? -3.659 7.711 5.812 1.00 92.81 73 ALA A N 1
ATOM 578 C CA . ALA A 1 73 ? -2.505 8.578 5.586 1.00 92.81 73 ALA A CA 1
ATOM 579 C C . ALA A 1 73 ? -1.273 7.810 5.063 1.00 92.81 73 ALA A C 1
ATOM 581 O O . ALA A 1 73 ? -0.482 8.351 4.288 1.00 92.81 73 ALA A O 1
ATOM 582 N N . ALA A 1 74 ? -1.076 6.555 5.479 1.00 91.38 74 ALA A N 1
ATOM 583 C CA . ALA A 1 74 ? -0.031 5.699 4.922 1.00 91.38 74 ALA A CA 1
ATOM 584 C C . ALA A 1 74 ? -0.344 5.280 3.472 1.00 91.38 74 ALA A C 1
ATOM 586 O O . ALA A 1 74 ? 0.572 5.246 2.647 1.00 91.38 74 ALA A O 1
ATOM 587 N N . HIS A 1 75 ? -1.617 5.039 3.131 1.00 89.56 75 HIS A N 1
ATOM 588 C CA . HIS A 1 75 ? -2.056 4.800 1.751 1.00 89.56 75 HIS A CA 1
ATOM 589 C C . HIS A 1 75 ? -1.759 5.994 0.839 1.00 89.56 75 HIS A C 1
ATOM 591 O O . HIS A 1 75 ? -1.154 5.814 -0.218 1.00 89.56 75 HIS A O 1
ATOM 597 N N . ASP A 1 76 ? -2.088 7.212 1.269 1.00 92.06 76 ASP A N 1
ATOM 598 C CA . ASP A 1 76 ? -1.833 8.425 0.483 1.00 92.06 76 ASP A CA 1
ATOM 599 C C . ASP A 1 76 ? -0.334 8.636 0.222 1.00 92.06 76 ASP A C 1
ATOM 601 O O . ASP A 1 76 ? 0.081 9.019 -0.877 1.00 92.06 76 ASP A O 1
ATOM 605 N N . LYS A 1 77 ? 0.512 8.326 1.214 1.00 92.81 77 LYS A N 1
ATOM 606 C CA . LYS A 1 77 ? 1.976 8.367 1.063 1.00 92.81 77 LYS A CA 1
ATOM 607 C C . LYS A 1 77 ? 2.477 7.342 0.053 1.00 92.81 77 LYS A C 1
ATOM 609 O O . LYS A 1 77 ? 3.372 7.654 -0.731 1.00 92.81 77 LYS A O 1
ATOM 614 N N . LEU A 1 78 ? 1.915 6.133 0.065 1.00 91.12 78 LEU A N 1
ATOM 615 C CA . LEU A 1 78 ? 2.217 5.114 -0.933 1.00 91.12 78 LEU A CA 1
ATOM 616 C C . LEU A 1 78 ? 1.818 5.613 -2.330 1.00 91.12 78 LEU A C 1
ATOM 618 O O . LEU A 1 78 ? 2.662 5.640 -3.225 1.00 91.12 78 LEU A O 1
ATOM 622 N N . GLU A 1 79 ? 0.583 6.067 -2.533 1.00 91.25 79 GLU A N 1
ATOM 623 C CA . GLU A 1 79 ? 0.147 6.585 -3.840 1.00 91.25 79 GLU A CA 1
ATOM 624 C C . GLU A 1 79 ? 1.037 7.727 -4.343 1.00 91.25 79 GLU A C 1
ATOM 626 O O . GLU A 1 79 ? 1.507 7.701 -5.485 1.00 91.25 79 GLU A O 1
ATOM 631 N N . THR A 1 80 ? 1.367 8.673 -3.462 1.00 92.81 80 THR A N 1
ATOM 632 C CA . THR A 1 80 ? 2.306 9.760 -3.766 1.00 92.81 80 THR A CA 1
ATOM 633 C C . THR A 1 80 ? 3.669 9.209 -4.183 1.00 92.81 80 THR A C 1
ATOM 635 O O . THR A 1 80 ? 4.245 9.657 -5.170 1.00 92.81 80 THR A O 1
ATOM 638 N N . SER A 1 81 ? 4.175 8.185 -3.492 1.00 93.12 81 SER A N 1
ATOM 639 C CA . SER A 1 81 ? 5.446 7.554 -3.842 1.00 93.12 81 SER A CA 1
ATOM 640 C C . SER A 1 81 ? 5.434 6.889 -5.221 1.00 93.12 81 SER A C 1
ATOM 642 O O . SER A 1 81 ? 6.474 6.887 -5.879 1.00 93.12 81 SER A O 1
ATOM 644 N N . LEU A 1 82 ? 4.314 6.314 -5.666 1.00 91.12 82 LEU A N 1
ATOM 645 C CA . LEU A 1 82 ? 4.210 5.747 -7.016 1.00 91.12 82 LEU A CA 1
ATOM 646 C C . LEU A 1 82 ? 4.127 6.828 -8.081 1.00 91.12 82 LEU A C 1
ATOM 648 O O . LEU A 1 82 ? 4.718 6.681 -9.152 1.00 91.12 82 LEU A O 1
ATOM 652 N N . HIS A 1 83 ? 3.424 7.918 -7.784 1.00 91.44 83 HIS A N 1
ATOM 653 C CA . HIS A 1 83 ? 3.404 9.078 -8.662 1.00 91.44 83 HIS A CA 1
ATOM 654 C C . HIS A 1 83 ? 4.819 9.647 -8.845 1.00 91.44 83 HIS A C 1
ATOM 656 O O . HIS A 1 83 ? 5.280 9.841 -9.970 1.00 91.44 83 HIS A O 1
ATOM 662 N N . GLU A 1 84 ? 5.557 9.796 -7.745 1.00 90.56 84 GLU A N 1
ATOM 663 C CA . GLU A 1 84 ? 6.945 10.252 -7.759 1.00 90.56 84 GLU A CA 1
ATOM 664 C C . GLU A 1 84 ? 7.891 9.264 -8.448 1.00 90.56 84 GLU A C 1
ATOM 666 O O . GLU A 1 84 ? 8.777 9.694 -9.188 1.00 90.56 84 GLU A O 1
ATOM 671 N N . LEU A 1 85 ? 7.683 7.950 -8.298 1.00 90.31 85 LEU A N 1
ATOM 672 C CA . LEU A 1 85 ? 8.410 6.934 -9.064 1.00 90.31 85 LEU A CA 1
ATOM 673 C C . LEU A 1 85 ? 8.187 7.113 -10.569 1.00 90.31 85 LEU A C 1
ATOM 675 O O . LEU A 1 85 ? 9.138 7.049 -11.343 1.00 90.31 85 LEU A O 1
ATOM 679 N N . SER A 1 86 ? 6.948 7.372 -10.989 1.00 88.06 86 SER A N 1
ATOM 680 C CA . SER A 1 86 ? 6.641 7.606 -12.400 1.00 88.06 86 SER A CA 1
ATOM 681 C C . SER A 1 86 ? 7.301 8.871 -12.947 1.00 88.06 86 SER A C 1
ATOM 683 O O . SER A 1 86 ? 7.623 8.914 -14.132 1.00 88.06 86 SER A O 1
ATOM 685 N N . ARG A 1 87 ? 7.481 9.897 -12.108 1.00 90.25 87 ARG A N 1
ATOM 686 C CA . ARG A 1 87 ? 8.063 11.192 -12.489 1.00 90.25 87 ARG A CA 1
ATOM 687 C C . ARG A 1 87 ? 9.592 11.187 -12.488 1.00 90.25 87 ARG A C 1
ATOM 689 O O . ARG A 1 87 ? 10.205 11.755 -13.383 1.00 90.25 87 ARG A O 1
ATOM 696 N N . SER A 1 88 ? 10.198 10.580 -11.471 1.00 89.19 88 SER A N 1
ATOM 697 C CA . SER A 1 88 ? 11.645 10.624 -11.217 1.00 89.19 88 SER A CA 1
ATOM 698 C C . SER A 1 88 ? 12.389 9.351 -11.625 1.00 89.19 88 SER A C 1
ATOM 700 O O . SER A 1 88 ? 13.603 9.383 -11.800 1.00 89.19 88 SER A O 1
ATOM 702 N N . GLY A 1 89 ? 11.689 8.219 -11.740 1.00 85.94 89 GLY A N 1
ATOM 703 C CA . GLY A 1 89 ? 12.302 6.903 -11.912 1.00 85.94 89 GLY A CA 1
ATOM 704 C C . GLY A 1 89 ? 13.015 6.366 -10.662 1.00 85.94 89 GLY A C 1
ATOM 705 O O . GLY A 1 89 ? 13.658 5.318 -10.744 1.00 85.94 89 GLY A O 1
ATOM 706 N N . ASP A 1 90 ? 12.918 7.035 -9.504 1.00 87.88 90 ASP A N 1
ATOM 707 C CA . ASP A 1 90 ? 13.619 6.617 -8.285 1.00 87.88 90 ASP A CA 1
ATOM 708 C C . ASP A 1 90 ? 12.939 5.428 -7.585 1.00 87.88 90 ASP A C 1
ATOM 710 O O . ASP A 1 90 ? 12.130 5.545 -6.657 1.00 87.88 90 ASP A O 1
ATOM 714 N N . VAL A 1 91 ? 13.343 4.235 -8.013 1.00 90.56 91 VAL A N 1
ATOM 715 C CA . VAL A 1 91 ? 12.915 2.963 -7.426 1.00 90.56 91 VAL A CA 1
ATOM 716 C C . VAL A 1 91 ? 13.328 2.823 -5.955 1.00 90.56 91 VAL A C 1
ATOM 718 O O . VAL A 1 91 ? 12.613 2.185 -5.177 1.00 90.56 91 VAL A O 1
ATOM 721 N N . LYS A 1 92 ? 14.472 3.384 -5.540 1.00 89.75 92 LYS A N 1
ATOM 722 C CA . LYS A 1 92 ? 14.996 3.180 -4.180 1.00 89.75 92 LYS A CA 1
ATOM 723 C C . LYS A 1 92 ? 14.116 3.888 -3.161 1.00 89.75 92 LYS A C 1
ATOM 725 O O . LYS A 1 92 ? 13.699 3.252 -2.191 1.00 89.75 92 LYS A O 1
ATOM 730 N N . SER A 1 93 ? 13.787 5.153 -3.414 1.00 89.06 93 SER A N 1
ATOM 731 C CA . SER A 1 93 ? 12.887 5.928 -2.554 1.00 89.06 93 SER A CA 1
ATOM 732 C C . SER A 1 93 ? 11.505 5.279 -2.459 1.00 89.06 93 SER A C 1
ATOM 734 O O . SER A 1 93 ? 10.964 5.142 -1.360 1.00 89.06 93 SER A O 1
ATOM 736 N N . CYS A 1 94 ? 10.987 4.742 -3.570 1.00 90.12 94 CYS A N 1
ATOM 737 C CA . CYS A 1 94 ? 9.714 4.021 -3.570 1.00 90.12 94 CYS A CA 1
ATOM 738 C C . CYS A 1 94 ? 9.750 2.716 -2.751 1.00 90.12 94 CYS A C 1
ATOM 740 O O . CYS A 1 94 ? 8.841 2.430 -1.967 1.00 90.12 94 CYS A O 1
ATOM 742 N N . LYS A 1 95 ? 10.841 1.942 -2.831 1.00 92.25 95 LYS A N 1
ATOM 743 C CA . LYS A 1 95 ? 11.030 0.747 -1.988 1.00 92.25 95 LYS A CA 1
ATOM 744 C C . LYS A 1 95 ? 11.122 1.085 -0.500 1.00 92.25 95 LYS A C 1
ATOM 746 O O . LYS A 1 95 ? 10.631 0.307 0.322 1.00 92.25 95 LYS A O 1
ATOM 751 N N . VAL A 1 96 ? 11.751 2.206 -0.146 1.00 94.06 96 VAL A N 1
ATOM 752 C CA . VAL A 1 96 ? 11.818 2.683 1.244 1.00 94.06 96 VAL A CA 1
ATOM 753 C C . VAL A 1 96 ? 10.427 3.069 1.737 1.00 94.06 96 VAL A C 1
ATOM 755 O O . VAL A 1 96 ? 10.018 2.568 2.781 1.00 94.06 96 VAL A O 1
ATOM 758 N N . ALA A 1 97 ? 9.667 3.853 0.965 1.00 92.19 97 ALA A N 1
ATOM 759 C CA . ALA A 1 97 ? 8.291 4.217 1.306 1.00 92.19 97 ALA A CA 1
ATOM 760 C C . ALA A 1 97 ? 7.414 2.977 1.552 1.00 92.19 97 ALA A C 1
ATOM 762 O O . ALA A 1 97 ? 6.727 2.900 2.571 1.00 92.19 97 ALA A O 1
ATOM 763 N N . ARG A 1 98 ? 7.529 1.954 0.690 1.00 91.88 98 ARG A N 1
ATOM 764 C CA . ARG A 1 98 ? 6.841 0.665 0.866 1.00 91.88 98 ARG A CA 1
ATOM 765 C C . ARG A 1 98 ? 7.207 -0.025 2.180 1.00 91.88 98 ARG A C 1
ATOM 767 O O . ARG A 1 98 ? 6.326 -0.506 2.883 1.00 91.88 98 ARG A O 1
ATOM 774 N N . LYS A 1 99 ? 8.500 -0.100 2.513 1.00 93.50 99 LYS A N 1
ATOM 775 C CA . LYS A 1 99 ? 8.965 -0.727 3.764 1.00 93.50 99 LYS A CA 1
ATOM 776 C C . LYS A 1 99 ? 8.490 0.03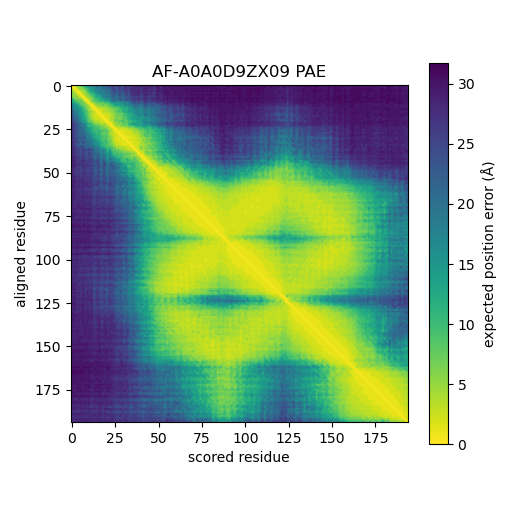6 4.999 1.00 93.50 99 LYS A C 1
ATOM 778 O O . LYS A 1 99 ? 8.099 -0.592 5.976 1.00 93.50 99 LYS A O 1
ATOM 783 N N . THR A 1 100 ? 8.514 1.365 4.953 1.00 93.44 100 THR A N 1
ATOM 784 C CA . THR A 1 100 ? 8.024 2.210 6.047 1.00 93.44 100 THR A CA 1
ATOM 785 C C . THR A 1 100 ? 6.526 2.016 6.264 1.00 93.44 100 THR A C 1
ATOM 787 O O . THR A 1 100 ? 6.107 1.831 7.402 1.00 93.44 100 THR A O 1
ATOM 790 N N . ALA A 1 101 ? 5.729 1.992 5.191 1.00 92.19 101 ALA A N 1
ATOM 791 C CA . ALA A 1 101 ? 4.295 1.736 5.292 1.00 92.19 101 ALA A CA 1
ATOM 792 C C . ALA A 1 101 ? 3.999 0.326 5.833 1.00 92.19 101 ALA A C 1
ATOM 794 O O . ALA A 1 101 ? 3.191 0.188 6.742 1.00 92.19 101 ALA A O 1
ATOM 795 N N . ASP A 1 102 ? 4.705 -0.707 5.358 1.00 93.00 102 ASP A N 1
ATOM 796 C CA . ASP A 1 102 ? 4.574 -2.083 5.869 1.00 93.00 102 ASP A CA 1
ATOM 797 C C . ASP A 1 102 ? 4.876 -2.181 7.373 1.00 93.00 102 ASP A C 1
ATOM 799 O O . ASP A 1 102 ? 4.135 -2.815 8.126 1.00 93.00 102 ASP A O 1
ATOM 803 N N . ALA A 1 103 ? 5.938 -1.516 7.835 1.00 94.88 103 ALA A N 1
ATOM 804 C CA . ALA A 1 103 ? 6.245 -1.435 9.260 1.00 94.88 103 ALA A CA 1
ATOM 805 C C . ALA A 1 103 ? 5.129 -0.715 10.035 1.00 94.88 103 ALA A C 1
ATOM 807 O O . ALA A 1 103 ? 4.698 -1.204 11.078 1.00 94.88 103 ALA A O 1
ATOM 808 N N . GLN A 1 104 ? 4.615 0.398 9.504 1.00 92.94 104 GLN A N 1
ATOM 809 C CA . GLN A 1 104 ? 3.530 1.152 10.126 1.00 92.94 104 GLN A CA 1
ATOM 810 C C . GLN A 1 104 ? 2.239 0.322 10.225 1.00 92.94 104 GLN A C 1
ATOM 812 O O . GLN A 1 104 ? 1.646 0.263 11.298 1.00 92.94 104 GLN A O 1
ATOM 817 N N . PHE A 1 105 ? 1.828 -0.383 9.165 1.00 90.69 105 PHE A N 1
ATOM 818 C CA . PHE A 1 105 ? 0.645 -1.253 9.204 1.00 90.69 105 PHE A CA 1
ATOM 819 C C . PHE A 1 105 ? 0.792 -2.386 10.219 1.00 90.69 105 PHE A C 1
ATOM 821 O O . PHE A 1 105 ? -0.166 -2.716 10.918 1.00 90.69 105 PHE A O 1
ATOM 828 N N . LYS A 1 106 ? 1.995 -2.956 10.358 1.00 93.25 106 LYS A N 1
ATOM 829 C CA . LYS A 1 106 ? 2.274 -3.984 11.371 1.00 93.25 106 LYS A CA 1
ATOM 830 C C . LYS A 1 106 ? 2.129 -3.455 12.793 1.00 93.25 106 LYS A C 1
ATOM 832 O O . LYS A 1 106 ? 1.582 -4.170 13.630 1.00 93.25 106 LYS A O 1
ATOM 837 N N . GLU A 1 107 ? 2.587 -2.237 13.072 1.00 94.69 107 GLU A N 1
ATOM 838 C CA . GLU A 1 107 ? 2.400 -1.613 14.388 1.00 94.69 107 GLU A CA 1
ATOM 839 C C . GLU A 1 107 ? 0.927 -1.267 14.643 1.00 94.69 107 GLU A C 1
ATOM 841 O O . GLU A 1 107 ? 0.365 -1.691 15.652 1.00 94.69 107 GLU A O 1
ATOM 846 N N . LEU A 1 108 ? 0.245 -0.640 13.680 1.00 91.12 108 LEU A N 1
ATOM 847 C CA . LEU A 1 108 ? -1.185 -0.325 13.786 1.00 91.12 108 LEU A CA 1
ATOM 848 C C . LEU A 1 108 ? -2.048 -1.581 13.981 1.00 91.12 108 LEU A C 1
ATOM 850 O O . LEU A 1 108 ? -3.008 -1.571 14.749 1.00 91.12 108 LEU A O 1
ATOM 854 N N . ALA A 1 109 ? -1.685 -2.703 13.354 1.00 90.56 109 ALA A N 1
ATOM 855 C CA . ALA A 1 109 ? -2.364 -3.980 13.558 1.00 90.56 109 ALA A CA 1
ATOM 856 C C . ALA A 1 109 ? -2.204 -4.517 14.992 1.00 90.56 109 ALA A C 1
ATOM 858 O O . ALA A 1 109 ? -3.130 -5.147 15.518 1.00 90.56 109 ALA A O 1
ATOM 859 N N . LYS A 1 110 ? -1.051 -4.279 15.633 1.00 93.50 110 LYS A N 1
ATOM 860 C CA . LYS A 1 110 ? -0.826 -4.641 17.041 1.00 93.50 110 LYS A CA 1
ATOM 861 C C . LYS A 1 110 ? -1.646 -3.762 17.977 1.00 93.50 110 LYS A C 1
ATOM 863 O O . LYS A 1 110 ? -2.184 -4.296 18.939 1.00 93.50 110 LYS A O 1
ATOM 868 N N . GLU A 1 111 ? -1.773 -2.469 17.684 1.00 91.75 111 GLU A N 1
ATOM 869 C CA . GLU A 1 111 ? -2.594 -1.526 18.460 1.00 91.75 111 GLU A CA 1
ATOM 870 C C . GLU A 1 111 ? -4.098 -1.790 18.305 1.00 91.75 111 GLU A C 1
ATOM 872 O O . GLU A 1 111 ? -4.860 -1.705 19.267 1.00 91.75 111 GLU A O 1
ATOM 877 N N . LEU A 1 112 ? -4.535 -2.191 17.111 1.00 90.75 112 LEU A N 1
ATOM 878 C CA . LEU A 1 112 ? -5.939 -2.473 16.824 1.00 90.75 112 LEU A CA 1
ATOM 879 C C . LEU A 1 112 ? -6.451 -3.728 17.552 1.00 90.75 112 LEU A C 1
ATOM 881 O O . LEU A 1 112 ? -7.585 -3.760 18.031 1.00 90.75 112 LEU A O 1
ATOM 885 N N . LYS A 1 113 ? -5.628 -4.776 17.663 1.00 91.19 113 LYS A N 1
ATOM 886 C CA . LYS A 1 113 ? -6.016 -6.068 18.258 1.00 91.19 113 LYS A CA 1
ATOM 887 C C . LYS A 1 113 ? -6.573 -5.980 19.698 1.00 91.19 113 LYS A C 1
ATOM 889 O O . LYS A 1 113 ? -7.636 -6.565 19.940 1.00 91.19 113 LYS A O 1
ATOM 894 N N . PRO A 1 114 ? -5.930 -5.290 20.663 1.00 92.19 114 PRO A N 1
ATOM 895 C CA . PRO A 1 114 ? -6.476 -5.139 22.012 1.00 92.19 114 PRO A CA 1
ATOM 896 C C . PRO A 1 114 ? -7.751 -4.286 22.040 1.00 92.19 114 PRO A C 1
ATOM 898 O O . PRO A 1 114 ? -8.653 -4.592 22.821 1.00 92.19 114 PRO A O 1
ATOM 901 N N . LEU A 1 115 ? -7.878 -3.279 21.168 1.00 89.62 115 LEU A N 1
ATOM 902 C CA . LEU A 1 115 ? -9.092 -2.459 21.062 1.00 89.62 115 LEU A CA 1
ATOM 903 C C . LEU A 1 115 ? -10.282 -3.284 20.572 1.00 89.62 115 LEU A C 1
ATOM 905 O O . LEU A 1 115 ? -11.360 -3.220 21.156 1.00 89.62 115 LEU A O 1
ATOM 909 N N . LEU A 1 116 ? -10.065 -4.124 19.558 1.00 89.31 116 LEU A N 1
ATOM 910 C CA . LEU A 1 116 ? -11.071 -5.060 19.063 1.00 89.31 116 LEU A CA 1
ATOM 911 C C . LEU A 1 116 ? -11.487 -6.069 20.139 1.00 89.31 116 LEU A C 1
ATOM 913 O O . LEU A 1 116 ? -12.675 -6.265 20.366 1.00 89.31 116 LEU A O 1
ATOM 917 N N . THR A 1 117 ? -10.529 -6.642 20.869 1.00 89.38 117 THR A N 1
ATOM 918 C CA . THR A 1 117 ? -10.820 -7.585 21.968 1.00 89.38 117 THR A CA 1
ATOM 919 C C . THR A 1 117 ? -11.618 -6.914 23.099 1.00 89.38 117 THR A C 1
ATOM 921 O O . THR A 1 117 ? -12.554 -7.493 23.657 1.00 89.38 117 THR A O 1
ATOM 924 N N . SER A 1 118 ? -11.287 -5.660 23.415 1.00 86.00 118 SER A N 1
ATOM 925 C CA . SER A 1 118 ? -11.995 -4.862 24.423 1.00 86.00 118 SER A CA 1
ATOM 926 C C . SER A 1 118 ? -13.410 -4.502 23.970 1.00 86.00 118 SER A C 1
ATOM 928 O O . SER A 1 118 ? -14.349 -4.566 24.757 1.00 86.00 118 SER A O 1
ATOM 930 N N . LEU A 1 119 ? -13.589 -4.178 22.688 1.00 86.56 119 LEU A N 1
ATOM 931 C CA . LEU A 1 119 ? -14.904 -3.893 22.129 1.00 86.56 119 LEU A CA 1
ATOM 932 C C . LEU A 1 119 ? -15.771 -5.159 22.102 1.00 86.56 119 LEU A C 1
ATOM 934 O O . LEU A 1 119 ? -16.908 -5.106 22.556 1.00 86.56 119 LEU A O 1
ATOM 938 N N . GLN A 1 120 ? -15.237 -6.299 21.654 1.00 86.62 120 GLN A N 1
ATOM 939 C CA . GLN A 1 120 ? -15.958 -7.577 21.577 1.00 86.62 120 GLN A CA 1
ATOM 940 C C . GLN A 1 120 ? -16.436 -8.083 22.944 1.00 86.62 120 GLN A C 1
ATOM 942 O O . GLN A 1 120 ? -17.513 -8.662 23.049 1.00 86.62 120 GLN A O 1
ATOM 947 N N . SER A 1 121 ? -15.636 -7.880 23.994 1.00 83.19 121 SER A N 1
ATOM 948 C CA . SER A 1 121 ? -15.993 -8.310 25.352 1.00 83.19 121 SER A CA 1
ATOM 949 C C . SER A 1 121 ? -17.066 -7.431 26.008 1.00 83.19 121 SER A C 1
ATOM 951 O O . SER A 1 121 ? -17.688 -7.850 26.985 1.00 83.19 121 SER A O 1
ATOM 953 N N . SER A 1 122 ? -17.334 -6.239 25.463 1.00 80.75 122 SER A N 1
ATOM 954 C CA . SER A 1 122 ? -18.401 -5.359 25.938 1.00 80.75 122 SER A CA 1
ATOM 955 C C . SER A 1 122 ? -19.769 -5.816 25.429 1.00 80.75 122 SER A C 1
ATOM 957 O O . SER A 1 122 ? -20.036 -5.819 24.231 1.00 80.75 122 SER A O 1
ATOM 959 N N . SER A 1 123 ? -20.694 -6.120 26.340 1.00 73.50 123 SER A N 1
ATOM 960 C CA . SER A 1 123 ? -22.072 -6.510 25.998 1.00 73.50 123 SER A CA 1
ATOM 961 C C . SER A 1 123 ? -22.851 -5.425 25.240 1.00 73.50 123 SER A C 1
ATOM 963 O O . SER A 1 123 ? -23.781 -5.734 24.496 1.00 73.50 123 SER A O 1
ATOM 965 N N . GLN A 1 124 ? -22.457 -4.156 25.378 1.00 72.81 124 GLN A N 1
ATOM 966 C CA . GLN A 1 124 ? -23.068 -3.025 24.674 1.00 72.81 124 GLN A CA 1
ATOM 967 C C . GLN A 1 124 ? -22.613 -2.896 23.212 1.00 72.81 124 GLN A C 1
ATOM 969 O O . GLN A 1 124 ? -23.228 -2.151 22.449 1.00 72.81 124 GLN A O 1
ATOM 974 N N . SER A 1 125 ? -21.560 -3.606 22.793 1.00 75.62 125 SER A N 1
ATOM 975 C CA . SER A 1 125 ? -21.026 -3.493 21.434 1.00 75.62 125 SER A CA 1
ATOM 976 C C . SER A 1 125 ? -21.719 -4.408 20.421 1.00 75.62 125 SER A C 1
ATOM 978 O O . SER A 1 125 ? -21.463 -4.280 19.228 1.00 75.62 125 SER A O 1
ATOM 980 N N . TYR A 1 126 ? -22.626 -5.291 20.853 1.00 76.25 126 TYR A N 1
ATOM 981 C CA . TYR A 1 126 ? -23.203 -6.350 20.013 1.00 76.25 126 TYR A CA 1
ATOM 982 C C . TYR A 1 126 ? -23.787 -5.850 18.679 1.00 76.25 126 TYR A C 1
ATOM 984 O O . TYR A 1 126 ? -23.634 -6.498 17.649 1.00 76.25 126 TYR A O 1
ATOM 992 N N . GLN A 1 127 ? -24.415 -4.669 18.670 1.00 76.00 127 GLN A N 1
ATOM 993 C CA . GLN A 1 127 ? -25.003 -4.094 17.452 1.00 76.00 127 GLN A CA 1
ATOM 994 C C . GLN A 1 127 ? -23.995 -3.363 16.549 1.00 76.00 127 GLN A C 1
ATOM 996 O O . GLN A 1 127 ? -24.244 -3.204 15.355 1.00 76.00 127 GLN A O 1
ATOM 1001 N N . ILE A 1 128 ? -22.870 -2.896 17.098 1.00 79.06 128 ILE A N 1
ATOM 1002 C CA . ILE A 1 128 ? -21.843 -2.147 16.354 1.00 79.06 128 ILE A CA 1
ATOM 1003 C C . ILE A 1 128 ? -20.668 -3.033 15.934 1.00 79.06 128 ILE A C 1
ATOM 1005 O O . ILE A 1 128 ? -20.014 -2.751 14.931 1.00 79.06 128 ILE A O 1
ATOM 1009 N N . TRP A 1 129 ? -20.444 -4.130 16.653 1.00 80.25 129 TRP A N 1
ATOM 1010 C CA . TRP A 1 129 ? -19.361 -5.073 16.425 1.00 80.25 129 TRP A CA 1
ATOM 1011 C C . TRP A 1 129 ? -19.303 -5.601 14.981 1.00 80.25 129 TRP A C 1
ATOM 1013 O O . TRP A 1 129 ? -18.235 -5.474 14.383 1.00 80.25 129 TRP A O 1
ATOM 1023 N N . PRO A 1 130 ? -20.411 -6.053 14.348 1.00 84.06 130 PRO A N 1
ATOM 1024 C CA . PRO A 1 130 ? -20.365 -6.528 12.961 1.00 84.06 130 PRO A CA 1
ATOM 1025 C C . PRO A 1 130 ? -19.890 -5.460 11.967 1.00 84.06 130 PRO A C 1
ATOM 1027 O O . PRO A 1 130 ? -19.174 -5.764 11.018 1.00 84.06 130 PRO A O 1
ATOM 1030 N N . LYS A 1 131 ? -20.242 -4.186 12.198 1.00 82.00 131 LYS A N 1
ATOM 1031 C CA . LYS A 1 131 ? -19.805 -3.073 11.340 1.00 82.00 131 LYS A CA 1
ATOM 1032 C C . LYS A 1 131 ? -18.317 -2.787 11.503 1.00 82.00 131 LYS A C 1
ATOM 1034 O O . LYS A 1 131 ? -17.639 -2.491 10.526 1.00 82.00 131 LYS A O 1
ATOM 1039 N N . VAL A 1 132 ? -17.810 -2.856 12.735 1.00 84.69 132 VAL A N 1
ATOM 1040 C CA . VAL A 1 132 ? -16.379 -2.675 13.010 1.00 84.69 132 VAL A CA 1
ATOM 1041 C C . VAL A 1 132 ? -15.575 -3.819 12.396 1.00 84.69 132 VAL A C 1
ATOM 1043 O O . VAL A 1 132 ? -14.563 -3.564 11.753 1.00 84.69 132 VAL A O 1
ATOM 1046 N N . GLU A 1 133 ? -16.048 -5.058 12.522 1.00 84.94 133 GLU A N 1
ATOM 1047 C CA . GLU A 1 133 ? -15.418 -6.231 11.911 1.00 84.94 133 GLU A CA 1
ATOM 1048 C C . GLU A 1 133 ? -15.360 -6.123 10.379 1.00 84.94 133 GLU A C 1
ATOM 1050 O O . GLU A 1 133 ? -14.293 -6.302 9.788 1.00 84.94 133 GLU A O 1
ATOM 1055 N N . GLU A 1 134 ? -16.465 -5.735 9.736 1.00 83.62 134 GLU A N 1
ATOM 1056 C CA . GLU A 1 134 ? -16.512 -5.497 8.290 1.00 83.62 134 GLU A CA 1
ATOM 1057 C C . GLU A 1 134 ? -15.529 -4.396 7.855 1.00 83.62 134 GLU A C 1
ATOM 1059 O O . GLU A 1 134 ? -14.816 -4.552 6.862 1.00 83.62 134 GLU A O 1
ATOM 1064 N N . LEU A 1 135 ? -15.453 -3.286 8.597 1.00 82.38 135 LEU A N 1
ATOM 1065 C CA . LEU A 1 135 ? -14.512 -2.200 8.304 1.00 82.38 135 LEU A CA 1
ATOM 1066 C C . LEU A 1 135 ? -13.055 -2.654 8.431 1.00 82.38 135 LEU A C 1
ATOM 1068 O O . LEU A 1 135 ? -12.236 -2.312 7.582 1.00 82.38 135 LEU A O 1
ATOM 1072 N N . VAL A 1 136 ? -12.730 -3.454 9.448 1.00 85.88 136 VAL A N 1
ATOM 1073 C CA . VAL A 1 136 ? -11.383 -4.021 9.624 1.00 85.88 136 VAL A CA 1
ATOM 1074 C C . VAL A 1 136 ? -11.029 -4.973 8.487 1.00 85.88 136 VAL A C 1
ATOM 1076 O O . VAL A 1 136 ? -9.893 -4.952 8.012 1.00 85.88 136 VAL A O 1
ATOM 1079 N N . ALA A 1 137 ? -11.982 -5.783 8.024 1.00 86.06 137 ALA A N 1
ATOM 1080 C CA . ALA A 1 137 ? -11.774 -6.657 6.875 1.00 86.06 137 ALA A CA 1
ATOM 1081 C C . ALA A 1 137 ? -11.493 -5.851 5.595 1.00 86.06 137 ALA A C 1
ATOM 1083 O O . ALA A 1 137 ? -10.512 -6.128 4.906 1.00 86.06 137 ALA A O 1
ATOM 1084 N N . LYS A 1 138 ? -12.295 -4.811 5.323 1.00 80.38 138 LYS A N 1
ATOM 1085 C CA . LYS A 1 138 ? -12.102 -3.915 4.168 1.00 80.38 138 LYS A CA 1
ATOM 1086 C C . LYS A 1 138 ? -10.754 -3.201 4.204 1.00 80.38 138 LYS A C 1
ATOM 1088 O O . LYS A 1 138 ? -10.091 -3.099 3.177 1.00 80.38 138 LYS A O 1
ATOM 1093 N N . GLU A 1 139 ? -10.340 -2.734 5.378 1.00 86.44 139 GLU A N 1
ATOM 1094 C CA . GLU A 1 139 ? -9.051 -2.065 5.554 1.00 86.44 139 GLU A CA 1
ATOM 1095 C C . GLU A 1 139 ? -7.878 -3.015 5.275 1.00 86.44 139 GLU A C 1
ATOM 1097 O O . GLU A 1 139 ? -6.963 -2.663 4.534 1.00 86.44 139 GLU A O 1
ATOM 1102 N N . ARG A 1 140 ? -7.931 -4.257 5.777 1.00 85.81 140 ARG A N 1
ATOM 1103 C CA . ARG A 1 140 ? -6.911 -5.279 5.479 1.00 85.81 140 ARG A CA 1
ATOM 1104 C C . ARG A 1 140 ? -6.847 -5.617 3.993 1.00 85.81 140 ARG A C 1
ATOM 1106 O O . ARG A 1 140 ? -5.762 -5.670 3.423 1.00 85.81 140 ARG A O 1
ATOM 1113 N N . GLU A 1 141 ? -8.000 -5.804 3.357 1.00 87.00 141 GLU A N 1
ATOM 1114 C CA . GLU A 1 141 ? -8.069 -6.078 1.921 1.00 87.00 14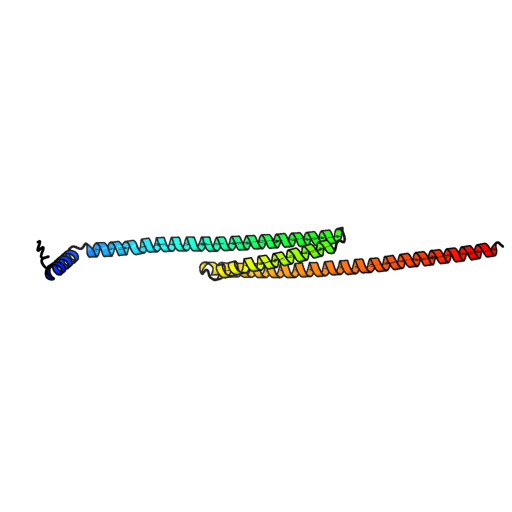1 GLU A CA 1
ATOM 1115 C C . GLU A 1 141 ? -7.468 -4.926 1.097 1.00 87.00 141 GLU A C 1
ATOM 1117 O O . GLU A 1 141 ? -6.753 -5.157 0.117 1.00 87.00 141 GLU A O 1
ATOM 1122 N N . LEU A 1 142 ? -7.735 -3.677 1.492 1.00 84.44 142 LEU A N 1
ATOM 1123 C CA . LEU A 1 142 ? -7.184 -2.498 0.832 1.00 84.44 142 LEU A CA 1
ATOM 1124 C C . LEU A 1 142 ? -5.659 -2.417 0.988 1.00 84.44 142 LEU A C 1
ATOM 1126 O O . LEU A 1 142 ? -4.965 -2.179 -0.005 1.00 84.44 142 LEU A O 1
ATOM 1130 N N . GLN A 1 143 ? -5.142 -2.676 2.193 1.00 83.31 143 GLN A N 1
ATOM 1131 C CA . GLN A 1 143 ? -3.702 -2.743 2.458 1.00 83.31 143 GLN A CA 1
ATOM 1132 C C . GLN A 1 143 ? -3.020 -3.786 1.562 1.00 83.31 143 GLN A C 1
ATOM 1134 O O . GLN A 1 143 ? -2.044 -3.467 0.877 1.00 83.31 143 GLN A O 1
ATOM 1139 N N . ASP A 1 144 ? -3.567 -5.002 1.480 1.00 87.56 144 ASP A N 1
ATOM 1140 C CA . ASP A 1 144 ? -3.008 -6.084 0.658 1.00 87.56 144 ASP A CA 1
ATOM 1141 C C . ASP A 1 144 ? -2.986 -5.724 -0.838 1.00 87.56 144 ASP A C 1
ATOM 1143 O O . ASP A 1 144 ? -1.978 -5.927 -1.534 1.00 87.56 144 ASP A O 1
ATOM 1147 N N . LYS A 1 145 ? -4.073 -5.127 -1.347 1.00 86.75 145 LYS A N 1
ATOM 1148 C CA . LYS A 1 145 ? -4.163 -4.656 -2.740 1.00 86.75 145 LYS A CA 1
ATOM 1149 C C . LYS A 1 145 ? -3.127 -3.577 -3.043 1.00 86.75 145 LYS A C 1
ATOM 1151 O O . LYS A 1 145 ? -2.453 -3.650 -4.074 1.00 86.75 145 LYS A O 1
ATOM 1156 N N . LEU A 1 146 ? -2.970 -2.596 -2.155 1.00 84.31 146 LEU A N 1
ATOM 1157 C CA . LEU A 1 146 ? -2.007 -1.506 -2.326 1.00 84.31 146 LEU A CA 1
ATOM 1158 C C . LEU A 1 146 ? -0.563 -2.004 -2.285 1.00 84.31 146 LEU A C 1
ATOM 1160 O O . LEU A 1 146 ? 0.247 -1.607 -3.126 1.00 84.31 146 LEU A O 1
ATOM 1164 N N . MET A 1 147 ? -0.249 -2.913 -1.365 1.00 88.94 147 MET A N 1
ATOM 1165 C CA . MET A 1 147 ? 1.080 -3.517 -1.255 1.00 88.94 147 MET A CA 1
ATOM 1166 C C . MET A 1 147 ? 1.433 -4.353 -2.487 1.00 88.94 147 MET A C 1
ATOM 1168 O O . MET A 1 147 ? 2.561 -4.283 -2.997 1.00 88.94 147 MET A O 1
ATOM 1172 N N . THR A 1 148 ? 0.458 -5.092 -3.014 1.00 89.31 148 THR A N 1
ATOM 1173 C CA . THR A 1 148 ? 0.607 -5.844 -4.263 1.00 89.31 148 THR A CA 1
ATOM 1174 C C . THR A 1 148 ? 0.856 -4.897 -5.433 1.00 89.31 148 THR A C 1
ATOM 1176 O O . THR A 1 148 ? 1.858 -5.047 -6.133 1.00 89.31 148 THR A O 1
ATOM 1179 N N . ARG A 1 149 ? 0.023 -3.856 -5.592 1.00 88.38 149 ARG A N 1
ATOM 1180 C CA . ARG A 1 149 ? 0.186 -2.837 -6.641 1.00 88.38 149 ARG A CA 1
ATOM 1181 C C . ARG A 1 149 ? 1.560 -2.174 -6.582 1.00 88.38 149 ARG A C 1
ATOM 1183 O O . ARG A 1 149 ? 2.223 -2.080 -7.612 1.00 88.38 149 ARG A O 1
ATOM 1190 N N . HIS A 1 150 ? 2.015 -1.769 -5.395 1.00 91.56 150 HIS A N 1
ATOM 1191 C CA . HIS A 1 150 ? 3.352 -1.199 -5.208 1.00 91.56 150 HIS A CA 1
ATOM 1192 C C . HIS A 1 150 ? 4.446 -2.118 -5.730 1.00 91.56 150 HIS A C 1
ATOM 1194 O O . HIS A 1 150 ? 5.340 -1.680 -6.449 1.00 91.56 150 HIS A O 1
ATOM 1200 N N . SER A 1 151 ? 4.364 -3.396 -5.364 1.00 88.19 151 SER A N 1
ATOM 1201 C 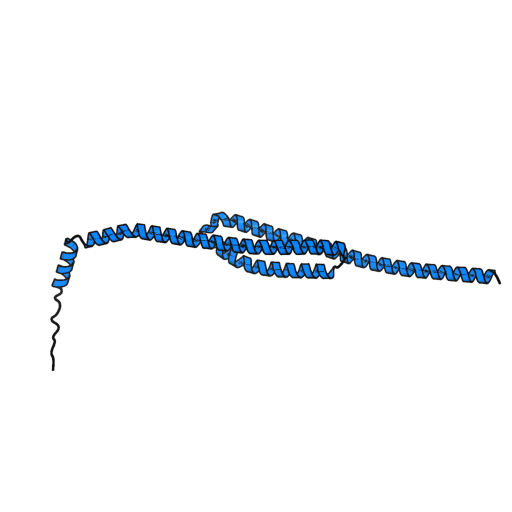CA . SER A 1 151 ? 5.351 -4.401 -5.749 1.00 88.19 151 SER A CA 1
ATOM 1202 C C . SER A 1 151 ? 5.376 -4.583 -7.264 1.00 88.19 151 SER A C 1
ATOM 1204 O O . SER A 1 151 ? 6.431 -4.459 -7.876 1.00 88.19 151 SER A O 1
ATOM 1206 N N . THR A 1 152 ? 4.209 -4.757 -7.886 1.00 90.31 152 THR A N 1
ATOM 1207 C CA . THR A 1 152 ? 4.097 -4.917 -9.340 1.00 90.31 152 THR A CA 1
ATOM 1208 C C . THR A 1 152 ? 4.624 -3.702 -10.105 1.00 90.31 152 THR A C 1
ATOM 1210 O O . THR A 1 152 ? 5.360 -3.865 -11.081 1.00 90.31 152 THR A O 1
ATOM 1213 N N . VAL A 1 153 ? 4.275 -2.483 -9.678 1.00 89.38 153 VAL A N 1
ATOM 1214 C CA . VAL A 1 153 ? 4.735 -1.262 -10.354 1.00 89.38 153 VAL A CA 1
ATOM 1215 C C . VAL A 1 153 ? 6.247 -1.119 -10.212 1.00 89.38 153 VAL A C 1
ATOM 1217 O O . VAL A 1 153 ? 6.931 -0.974 -11.224 1.00 89.38 153 VAL A O 1
ATOM 1220 N N . VAL A 1 154 ? 6.787 -1.237 -8.998 1.00 89.62 154 VAL A N 1
ATOM 1221 C CA . VAL A 1 154 ? 8.234 -1.157 -8.751 1.00 89.62 154 VAL A CA 1
ATOM 1222 C C . VAL A 1 154 ? 9.007 -2.181 -9.587 1.00 89.62 154 VAL A C 1
ATOM 1224 O O . VAL A 1 154 ? 9.960 -1.808 -10.272 1.00 89.62 154 VAL A O 1
ATOM 1227 N N . ASP A 1 155 ? 8.562 -3.438 -9.612 1.00 89.06 155 ASP A N 1
ATOM 1228 C CA . ASP A 1 155 ? 9.215 -4.501 -10.383 1.00 89.06 155 ASP A CA 1
ATOM 1229 C C . ASP A 1 155 ? 9.199 -4.206 -11.892 1.00 89.06 155 ASP A C 1
ATOM 1231 O O . ASP A 1 155 ? 10.158 -4.506 -12.610 1.00 89.06 155 ASP A O 1
ATOM 1235 N N . SER A 1 156 ? 8.125 -3.588 -12.394 1.00 88.38 156 SER A N 1
ATOM 1236 C CA . SER A 1 156 ? 8.033 -3.183 -13.799 1.00 88.38 156 SER A CA 1
ATOM 1237 C C . SER A 1 156 ? 9.032 -2.073 -14.153 1.00 88.38 156 SER A C 1
ATOM 1239 O O . SER A 1 156 ? 9.662 -2.137 -15.211 1.00 88.38 156 SER A O 1
ATOM 1241 N N . PHE A 1 157 ? 9.239 -1.095 -13.263 1.00 89.69 157 PHE A N 1
ATOM 1242 C CA . PHE A 1 157 ? 10.224 -0.027 -13.454 1.00 89.69 157 PHE A CA 1
ATOM 1243 C C . PHE A 1 157 ? 11.657 -0.562 -13.400 1.00 89.69 157 PHE A C 1
ATOM 1245 O O . PHE A 1 157 ? 12.479 -0.180 -14.231 1.00 89.69 157 PHE A O 1
ATOM 1252 N N . GLU A 1 158 ? 11.957 -1.504 -12.502 1.00 88.00 158 GLU A N 1
ATOM 1253 C CA . GLU A 1 158 ? 13.281 -2.139 -12.452 1.00 88.00 158 GLU A CA 1
ATOM 1254 C C . GLU A 1 158 ? 13.612 -2.905 -13.732 1.00 88.00 158 G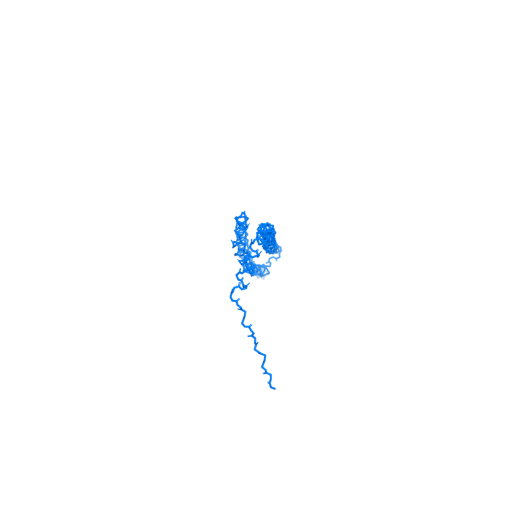LU A C 1
ATOM 1256 O O . GLU A 1 158 ? 14.740 -2.838 -14.223 1.00 88.00 158 GLU A O 1
ATOM 1261 N N . LYS A 1 159 ? 12.631 -3.613 -14.301 1.00 89.06 159 LYS A N 1
ATOM 1262 C CA . LYS A 1 159 ? 12.805 -4.303 -15.585 1.00 89.06 159 LYS A CA 1
ATOM 1263 C C . LYS A 1 159 ? 13.044 -3.315 -16.726 1.00 89.06 159 LYS A C 1
ATOM 1265 O O . LYS A 1 159 ? 13.947 -3.544 -17.526 1.00 89.06 159 LYS A O 1
ATOM 1270 N N . LYS A 1 160 ? 12.291 -2.208 -16.773 1.00 87.25 160 LYS A N 1
ATOM 1271 C CA . LYS A 1 160 ? 12.474 -1.150 -17.783 1.00 87.25 160 LYS A CA 1
ATOM 1272 C C . LYS A 1 160 ? 13.860 -0.510 -17.700 1.00 87.25 160 LYS A C 1
ATOM 1274 O O . LYS A 1 160 ? 14.536 -0.429 -18.718 1.00 87.25 160 LYS A O 1
ATOM 1279 N N . LEU A 1 161 ? 14.309 -0.133 -16.501 1.00 84.19 161 LEU A N 1
ATOM 1280 C CA . LEU A 1 161 ? 15.639 0.452 -16.286 1.00 84.19 161 LEU A CA 1
ATOM 1281 C C . LEU A 1 161 ? 16.762 -0.493 -16.737 1.00 84.19 161 LEU A C 1
ATOM 1283 O O . LEU A 1 161 ? 17.714 -0.062 -17.381 1.00 84.19 161 LEU A O 1
ATOM 1287 N N . ARG A 1 162 ? 16.635 -1.796 -16.451 1.00 81.44 162 ARG A N 1
ATOM 1288 C CA . ARG A 1 162 ? 17.591 -2.807 -16.931 1.00 81.44 162 ARG A CA 1
ATOM 1289 C C . ARG A 1 162 ? 17.578 -2.951 -18.453 1.00 81.44 162 ARG A C 1
ATOM 1291 O O . ARG A 1 162 ? 18.642 -3.111 -19.039 1.00 81.44 162 ARG A O 1
ATOM 1298 N N . GLY A 1 163 ? 16.404 -2.901 -19.083 1.00 85.00 163 GLY A N 1
ATOM 1299 C CA . GLY A 1 163 ? 16.281 -2.929 -20.544 1.00 85.00 163 GLY A CA 1
ATOM 1300 C C . GLY A 1 163 ? 16.967 -1.729 -21.198 1.00 85.00 163 GLY A C 1
ATOM 1301 O O . GLY A 1 163 ? 17.785 -1.904 -22.095 1.00 85.00 163 GLY A O 1
ATOM 1302 N N . GLN A 1 164 ? 16.719 -0.531 -20.667 1.00 86.88 164 GLN A N 1
ATOM 1303 C CA . GLN A 1 164 ? 17.315 0.707 -21.165 1.00 86.88 164 GLN A CA 1
ATOM 1304 C C . GLN A 1 164 ? 18.851 0.719 -21.044 1.00 86.88 164 GLN A C 1
ATOM 1306 O O . GLN A 1 164 ? 19.533 1.184 -21.953 1.00 86.88 164 GLN A O 1
ATOM 1311 N N . ASP A 1 165 ? 19.421 0.181 -19.959 1.00 86.81 165 ASP A N 1
ATOM 1312 C CA . ASP A 1 165 ? 20.881 0.039 -19.816 1.00 86.81 165 ASP A CA 1
ATOM 1313 C C . ASP A 1 165 ? 21.488 -0.845 -20.919 1.00 86.81 165 ASP A C 1
ATOM 1315 O O . ASP A 1 165 ? 22.505 -0.501 -21.526 1.00 86.81 165 ASP A O 1
ATOM 1319 N N . VAL A 1 166 ? 20.831 -1.966 -21.231 1.00 86.69 166 VAL A N 1
ATOM 1320 C CA . VAL A 1 166 ? 21.262 -2.869 -22.305 1.00 86.69 166 VAL A CA 1
ATOM 1321 C C . VAL A 1 166 ? 21.174 -2.179 -23.667 1.00 86.69 166 VAL A C 1
ATOM 1323 O O . VAL A 1 166 ? 22.133 -2.246 -24.436 1.00 86.69 166 VAL A O 1
ATOM 1326 N N . GLU A 1 167 ? 20.077 -1.477 -23.953 1.00 88.69 167 GLU A N 1
ATOM 1327 C CA . GLU A 1 167 ? 19.905 -0.711 -25.195 1.00 88.69 167 GLU A CA 1
ATOM 1328 C C . GLU A 1 167 ? 20.981 0.371 -25.356 1.00 88.69 167 GLU A C 1
ATOM 1330 O O . GLU A 1 167 ? 21.606 0.460 -26.413 1.00 88.69 167 GLU A O 1
ATOM 1335 N N . ASN A 1 168 ? 21.288 1.125 -24.295 1.00 89.94 168 ASN A N 1
ATOM 1336 C CA . ASN A 1 168 ? 22.346 2.139 -24.309 1.00 89.94 168 ASN A CA 1
ATOM 1337 C C . ASN A 1 168 ? 23.727 1.532 -24.608 1.00 89.94 168 ASN A C 1
ATOM 1339 O O . ASN A 1 168 ? 24.511 2.097 -25.373 1.00 89.94 168 ASN A O 1
ATOM 1343 N N . ARG A 1 169 ? 24.033 0.358 -24.041 1.00 91.06 169 ARG A N 1
ATOM 1344 C CA . ARG A 1 169 ? 25.288 -0.363 -24.313 1.00 91.06 169 ARG A CA 1
ATOM 1345 C C . ARG A 1 169 ? 25.363 -0.863 -25.753 1.00 91.06 169 ARG A C 1
ATOM 1347 O O . ARG A 1 169 ? 26.430 -0.789 -26.361 1.00 91.06 169 ARG A O 1
ATOM 1354 N N . ILE A 1 170 ? 24.249 -1.352 -26.299 1.00 93.44 170 ILE A N 1
ATOM 1355 C CA . ILE A 1 170 ? 24.155 -1.766 -27.704 1.00 93.44 170 ILE A CA 1
ATOM 1356 C C . ILE A 1 170 ? 24.375 -0.560 -28.620 1.00 93.44 170 ILE A C 1
ATOM 1358 O O . ILE A 1 170 ? 25.213 -0.641 -29.515 1.00 93.44 170 ILE A O 1
ATOM 1362 N N . ALA A 1 171 ? 23.699 0.562 -28.366 1.00 94.25 171 ALA A N 1
ATOM 1363 C CA . ALA A 1 171 ? 23.855 1.790 -29.142 1.00 94.25 171 ALA A CA 1
ATOM 1364 C C . ALA A 1 171 ? 25.307 2.300 -29.118 1.00 94.25 171 ALA A C 1
ATOM 1366 O O . ALA A 1 171 ? 25.878 2.602 -30.166 1.00 94.25 171 ALA A O 1
ATOM 1367 N N . ALA A 1 172 ? 25.951 2.299 -27.946 1.00 94.19 172 ALA A N 1
ATOM 1368 C CA . ALA A 1 172 ? 27.361 2.668 -27.813 1.00 94.19 172 ALA A CA 1
ATOM 1369 C C . ALA A 1 172 ? 28.290 1.742 -28.620 1.00 94.19 172 ALA A C 1
ATOM 1371 O O . ALA A 1 172 ? 29.261 2.196 -29.228 1.00 94.19 172 ALA A O 1
ATOM 1372 N N . GLN A 1 173 ? 28.001 0.439 -28.655 1.00 95.38 173 GLN A N 1
ATOM 1373 C CA . GLN A 1 173 ? 28.772 -0.513 -29.453 1.00 95.38 173 GLN A CA 1
ATOM 1374 C C . GLN A 1 173 ? 28.532 -0.320 -30.958 1.00 95.38 173 GLN A C 1
ATOM 1376 O O . GLN A 1 173 ? 29.484 -0.355 -31.736 1.00 95.38 173 GLN A O 1
ATOM 1381 N N . GLN A 1 174 ? 27.288 -0.071 -31.374 1.00 95.94 174 GLN A N 1
ATOM 1382 C CA . GLN A 1 174 ? 26.936 0.224 -32.766 1.00 95.94 174 GLN A CA 1
ATOM 1383 C C . GLN A 1 174 ? 27.628 1.495 -33.268 1.00 95.94 174 GLN A C 1
ATOM 1385 O O . GLN A 1 174 ? 28.158 1.493 -34.376 1.00 95.94 174 GLN A O 1
ATOM 1390 N N . GLN A 1 175 ? 27.708 2.538 -32.438 1.00 95.69 175 GLN A N 1
ATOM 1391 C CA . GLN A 1 175 ? 28.446 3.759 -32.761 1.00 95.69 175 GLN A CA 1
ATOM 1392 C C . GLN A 1 175 ? 29.935 3.479 -33.011 1.00 95.69 175 GLN A C 1
ATOM 1394 O O . GLN A 1 175 ? 30.488 3.958 -33.998 1.00 95.69 175 GLN A O 1
ATOM 1399 N N . LYS A 1 176 ? 30.583 2.663 -32.167 1.00 96.56 176 LYS A N 1
ATOM 1400 C CA . LYS A 1 176 ? 31.988 2.261 -32.371 1.00 96.56 176 LYS A CA 1
ATOM 1401 C C . LYS A 1 176 ? 32.183 1.480 -33.667 1.00 96.56 176 LYS A C 1
ATOM 1403 O O . LYS A 1 176 ? 33.147 1.717 -34.384 1.00 96.56 176 LYS A O 1
ATOM 1408 N N . VAL A 1 177 ? 31.269 0.558 -33.976 1.00 97.12 177 VAL A N 1
ATOM 1409 C CA . VAL A 1 177 ? 31.312 -0.206 -35.232 1.00 97.12 177 VAL A CA 1
ATOM 1410 C C . VAL A 1 177 ? 31.150 0.718 -36.439 1.00 97.12 177 VAL A C 1
ATOM 1412 O O . VAL A 1 177 ? 31.855 0.540 -37.427 1.00 97.12 177 VAL A O 1
ATOM 1415 N N . ALA A 1 178 ? 30.253 1.703 -36.371 1.00 96.88 178 ALA A N 1
ATOM 1416 C CA . ALA A 1 178 ? 30.071 2.683 -37.437 1.00 96.88 178 ALA A CA 1
ATOM 1417 C C . ALA A 1 178 ? 31.326 3.550 -37.644 1.00 96.88 178 ALA A C 1
ATOM 1419 O O . ALA A 1 178 ? 31.765 3.701 -38.780 1.00 96.88 178 ALA A O 1
ATOM 1420 N N . ALA A 1 179 ? 31.944 4.034 -36.560 1.00 97.00 179 ALA A N 1
ATOM 1421 C CA . ALA A 1 179 ? 33.193 4.796 -36.625 1.00 97.00 179 ALA A CA 1
ATOM 1422 C C . ALA A 1 179 ? 34.327 3.983 -37.270 1.00 97.00 179 ALA A C 1
ATOM 1424 O O . ALA A 1 179 ? 34.953 4.448 -38.215 1.00 97.00 179 ALA A O 1
ATOM 1425 N N . LEU A 1 180 ? 34.515 2.727 -36.848 1.00 97.69 180 LEU A N 1
ATOM 1426 C CA . LEU A 1 180 ? 35.518 1.838 -37.445 1.00 97.69 180 LEU A CA 1
ATOM 1427 C C . LEU A 1 180 ? 35.272 1.589 -38.937 1.00 97.69 180 LEU A C 1
ATOM 1429 O O . LEU A 1 180 ? 36.219 1.526 -39.713 1.00 97.69 180 LEU A O 1
ATOM 1433 N N . ARG A 1 181 ? 34.010 1.445 -39.361 1.00 95.69 181 ARG A N 1
ATOM 1434 C CA . ARG A 1 181 ? 33.674 1.300 -40.788 1.00 95.69 181 ARG A CA 1
ATOM 1435 C C . ARG A 1 181 ? 34.057 2.546 -41.584 1.00 95.69 181 ARG A C 1
ATOM 1437 O O . ARG A 1 181 ? 34.630 2.401 -42.655 1.00 95.69 181 ARG A O 1
ATOM 1444 N N . GLN A 1 182 ? 33.785 3.734 -41.046 1.00 96.19 182 GLN A N 1
ATOM 1445 C CA . GLN A 1 182 ? 34.152 4.998 -41.681 1.00 96.19 182 GLN A CA 1
ATOM 1446 C C . GLN A 1 182 ? 35.674 5.185 -41.751 1.00 96.19 182 GLN A C 1
ATOM 1448 O O . GLN A 1 182 ? 36.188 5.624 -42.774 1.00 96.19 182 GLN A O 1
ATOM 1453 N N . GLU A 1 183 ? 36.406 4.825 -40.695 1.00 95.88 183 GLU A N 1
ATOM 1454 C CA . GLU A 1 183 ? 37.874 4.850 -40.697 1.00 95.88 183 GLU A CA 1
ATOM 1455 C C . GLU A 1 183 ? 38.450 3.910 -41.765 1.00 95.88 183 GLU A C 1
ATOM 1457 O O . GLU A 1 183 ? 39.347 4.299 -42.508 1.00 95.88 183 GLU A O 1
ATOM 1462 N N . VAL A 1 184 ? 37.905 2.694 -41.891 1.00 97.31 184 VAL A N 1
ATOM 1463 C CA . VAL A 1 184 ? 38.301 1.752 -42.950 1.00 97.31 184 VAL A CA 1
ATOM 1464 C C . VAL A 1 184 ? 38.024 2.328 -44.338 1.00 97.31 184 VAL A C 1
ATOM 1466 O O . VAL A 1 184 ? 38.880 2.230 -45.211 1.00 97.31 184 VAL A O 1
ATOM 1469 N N . GLU A 1 185 ? 36.860 2.938 -44.549 1.00 96.56 185 GLU A N 1
ATOM 1470 C CA . GLU A 1 185 ? 36.508 3.551 -45.833 1.00 96.56 185 GLU A CA 1
ATOM 1471 C C . GLU A 1 185 ? 37.436 4.725 -46.178 1.00 96.56 185 GLU A C 1
ATOM 1473 O O . GLU A 1 185 ? 37.963 4.780 -47.285 1.00 96.56 185 GLU A O 1
ATOM 1478 N N . SER A 1 186 ? 37.758 5.577 -45.200 1.00 96.25 186 SER A N 1
ATOM 1479 C CA . SER A 1 186 ? 38.730 6.663 -45.364 1.00 96.25 186 SER A CA 1
ATOM 1480 C C . SER A 1 186 ? 40.138 6.157 -45.704 1.00 96.25 186 SER A C 1
ATOM 1482 O O . SER A 1 186 ? 40.819 6.759 -46.532 1.00 96.25 186 SER A O 1
ATOM 1484 N N . LEU A 1 187 ? 40.581 5.045 -45.104 1.00 95.44 187 LEU A N 1
ATOM 1485 C CA . LEU A 1 187 ? 41.864 4.421 -45.448 1.00 95.44 187 LEU A CA 1
ATOM 1486 C C . LEU A 1 187 ? 41.871 3.873 -46.878 1.00 95.44 187 LEU A C 1
ATOM 1488 O O . LEU A 1 187 ? 42.880 3.990 -47.570 1.00 95.44 187 LEU A O 1
ATOM 1492 N N . LEU A 1 188 ? 40.768 3.264 -47.320 1.00 94.06 188 LEU A N 1
ATOM 1493 C CA . LEU A 1 188 ? 40.641 2.764 -48.690 1.00 94.06 188 LEU A CA 1
ATOM 1494 C C . LEU A 1 188 ? 40.656 3.909 -49.709 1.00 94.06 188 LEU A C 1
ATOM 1496 O O . LEU A 1 188 ? 41.323 3.786 -50.735 1.00 94.06 188 LEU A O 1
ATOM 1500 N N . GLU A 1 189 ? 39.980 5.018 -49.412 1.00 95.06 189 GLU A N 1
ATOM 1501 C CA . GLU A 1 189 ? 39.987 6.219 -50.252 1.00 95.06 189 GLU A CA 1
ATOM 1502 C C . GLU A 1 189 ? 41.398 6.815 -50.353 1.00 95.06 189 GLU A C 1
ATOM 1504 O O . GLU A 1 189 ? 41.901 7.004 -51.458 1.00 95.06 189 GLU A O 1
ATOM 1509 N N . TYR A 1 190 ? 42.107 6.950 -49.226 1.00 94.31 190 TYR A N 1
ATOM 1510 C CA . TYR A 1 190 ? 43.504 7.396 -49.206 1.00 94.31 190 TYR A CA 1
ATOM 1511 C C . TYR A 1 190 ? 44.428 6.523 -50.070 1.00 94.31 190 TYR A C 1
ATOM 1513 O O . TYR A 1 190 ? 45.273 7.042 -50.792 1.00 94.31 190 TYR A O 1
ATOM 1521 N N . ILE A 1 191 ? 44.265 5.195 -50.026 1.00 94.75 191 ILE A N 1
ATOM 1522 C CA . ILE A 1 191 ? 45.052 4.276 -50.865 1.00 94.75 191 ILE A CA 1
ATOM 1523 C C . ILE A 1 191 ? 44.742 4.476 -52.353 1.00 94.75 191 ILE A C 1
ATOM 1525 O O . ILE A 1 191 ? 45.640 4.329 -53.172 1.00 94.75 191 ILE A O 1
ATOM 1529 N N . SER A 1 192 ? 43.497 4.794 -52.715 1.00 91.94 192 SER A N 1
ATOM 1530 C CA . SER A 1 192 ? 43.109 5.004 -54.117 1.00 91.94 192 SER A CA 1
ATOM 1531 C C . SER A 1 192 ? 43.641 6.304 -54.730 1.00 91.94 192 SER A C 1
ATOM 1533 O O . SER A 1 192 ? 43.703 6.419 -55.953 1.00 91.94 192 SER A O 1
ATOM 1535 N N . GLU A 1 193 ? 44.024 7.269 -53.891 1.00 88.19 193 GLU A N 1
ATOM 1536 C CA . GLU A 1 193 ? 44.606 8.552 -54.302 1.00 88.19 193 GLU A CA 1
ATOM 1537 C C . GLU A 1 193 ? 46.135 8.499 -54.506 1.00 88.19 193 GLU A C 1
ATOM 1539 O O . GLU A 1 193 ? 46.706 9.458 -55.033 1.00 88.19 193 GLU A O 1
ATOM 1544 N N . ILE A 1 194 ? 46.795 7.403 -54.098 1.00 86.19 194 ILE A N 1
ATOM 1545 C CA . ILE A 1 194 ? 48.237 7.136 -54.287 1.00 86.19 194 ILE A CA 1
ATOM 1546 C C . ILE A 1 194 ? 48.476 6.420 -55.618 1.00 86.19 194 ILE A C 1
ATOM 1548 O O . ILE A 1 194 ? 49.371 6.879 -56.367 1.00 86.19 194 ILE A O 1
#

Solvent-accessible surface area (backbone atoms only — not comparable to full-atom values): 10774 Å² total; per-residue (Å²): 138,87,81,87,76,83,77,80,82,58,75,68,60,61,53,53,52,50,51,55,48,63,71,64,47,54,55,58,51,51,53,49,52,52,59,61,46,46,58,57,52,48,52,52,50,52,54,51,51,52,51,54,53,52,54,51,54,53,52,48,52,53,52,53,51,53,51,50,53,53,51,51,55,43,50,52,52,48,54,50,34,54,54,47,27,74,74,70,65,44,58,64,65,36,53,49,52,52,52,53,42,54,52,49,52,53,51,50,52,60,61,45,50,61,48,51,54,55,44,70,72,36,84,86,31,69,85,52,44,64,58,53,52,51,50,52,51,51,51,51,54,51,52,54,52,52,53,48,49,51,49,56,54,51,54,52,51,56,52,50,55,55,50,50,54,52,51,53,54,49,50,56,50,50,51,52,53,51,50,52,51,52,53,51,51,52,52,54,52,58,59,73,76,107

Sequence (194 aa):
MDKLQVKGLNHGGIESAKQALNESGVFLELKNALNLWRPLTFCRLTSTIYFILFVQVQSIIQQIQAIFNQCLAAHDKLETSLHELSRSGDVKSCKVARKTADAQFKELAKELKPLLTSLQSSSQSYQIWPKVEELVAKERELQDKLMTRHSTVVDSFEKKLRGQDVENRIAAQQQKVAALRQEVESLLEYISEI

Mean predicted aligned error: 14.63 Å

Nearest PDB structures (foldseek):
  8tsc-assembly1_B  TM=4.158E-01  e=9.822E-01  Homo sapiens
  5fi4-assembly1_B  TM=4.242E-01  e=1.168E+00  Homo sapiens
  6z6f-assembly1_C  TM=2.677E-01  e=2.084E+00  Saccharomyces cerevisiae S288C

InterPro domains:
  IPR007676 Ribophorin I [PTHR21049] (56-191)

Foldseek 3Di:
DDDPDDDDDDPVVVVVVVVVVVVVCVVVVVVVVVVVVVVVVVVVVVVVVVVVLVVVLVVLVVVLVVLLVVLVVLLVLLVVLLVVCVVPVPLPSNVVSLVVSVVSVVVSVVVNVVSLVVLVPRPVNVVVNVVSVVVVVVSVVVNVVSSVVSVVSSVVSVVVVVVVVVVVVVVVVVVVVVVVVVVVVVVVVVVVVD

pLDDT: mean 80.65, std 15.39, range [37.19, 97.69]

Secondary structure (DSSP, 8-state):
----------HHHHHHHHHHHHHTSHHHHHHHHHHHHHHHHHHHHHHHHHHHHHHHHHHHHHHHHHHHHHHHHHHHHHHHHHHHHHHH--HHHHHHHHHHHHHHHHHHHHHHHHHHHHHHH-GGGTTTHHHHHHHHHHHHHHHHHHHHHHHHHHHHHHHHHHHHHHHHHHHHHHHHHHHHHHHHHHHHHHHHT-

Organism: NCBI:txid40148

Radius of gyration: 42.79 Å; Cα contacts (8 Å, |Δi|>4): 56; chains: 1; bounding box: 92×23×150 Å